Protein AF-A0A9D8RYG7-F1 (afdb_monomer_lite)

pLDDT: mean 78.73, std 21.0, range [31.66, 98.25]

Secondary structure (DSSP, 8-state):
---------------PPP-TT----S----SHHHH-EEEEEETTEEEEE-HHHHHHHHHHHHS-TT-PPP-TTT---STT--S-HHHHHHHHHHHHHHHHHHHHHHHTT--SEEEGGGG-PPP--HHHHHHHHHHTSS--HHHHHHHHHHHHTTTEEEEETTEE----EE---HHHHTTSS--S-SSEEHHHHHHHHHTT--HHHHHHHHHSS-EEEE--

Sequence (220 aa):
MMFILCLPLIGTMFIKPDRSGWRKEESDISVINQRFEICVKEDIGSFLYRPEKMTRLLMYRMIPEDIVFSVSEDYIADADAAQDPEQEYLKALAVVCRSNLVYIWESEQCPDILDYDKTQLKKGNFSGIYRLAVSSGEGSTKLKEIKRAVNATMGAVITKEEKVIAAPFFTTSSADMLVGEPGDGVGFSLNYAYELAAQGMDFYEILKYFFGDIRVNIYE

Foldseek 3Di:
DDDDDDDDPPDPPPDDDDPPPDDPDDDPPQVQQVQAWEWEQDPVGIDTDGLLLVLLLLCLVPQDPPDDDDLVVVPPPDPPLPADLLLQLLLLSSQQSSLLVVQQCVVVVRDNYHYVVSSVRDDDPSVVLVCQCVVPPDRDSSSVSNNVSSVVLRQKYKDDPNDRDRADEDEADPVCVVVVDSPPDQHHHSVVLSVVSVVPDGNVSSRCVRPPPIDIDRHD

Structure (mmCIF, N/CA/C/O backbone):
data_AF-A0A9D8RYG7-F1
#
_entry.id   AF-A0A9D8RYG7-F1
#
loop_
_atom_site.group_PDB
_atom_site.id
_atom_site.type_symbol
_atom_site.label_atom_id
_atom_site.label_alt_id
_atom_site.label_comp_id
_atom_site.label_asym_id
_atom_site.label_entity_id
_atom_site.label_seq_id
_atom_site.pdbx_PDB_ins_code
_atom_site.Cartn_x
_atom_site.Cartn_y
_atom_site.Cartn_z
_atom_site.occupancy
_atom_site.B_iso_or_equiv
_atom_site.auth_seq_id
_atom_site.auth_comp_id
_atom_site.auth_asym_id
_atom_site.auth_atom_id
_atom_site.pdbx_PDB_model_num
ATOM 1 N N . MET A 1 1 ? -2.283 34.350 57.086 1.00 40.38 1 MET A N 1
ATOM 2 C CA . MET A 1 1 ? -1.651 33.157 56.485 1.00 40.38 1 MET A CA 1
ATOM 3 C C . MET A 1 1 ? -2.615 32.633 55.431 1.00 40.38 1 MET A C 1
ATOM 5 O O . MET A 1 1 ? -3.653 32.105 55.797 1.00 40.38 1 MET A O 1
ATOM 9 N N . MET A 1 2 ? -2.358 32.916 54.153 1.00 33.47 2 MET A N 1
ATOM 10 C CA . MET A 1 2 ? -3.237 32.552 53.036 1.00 33.47 2 MET A CA 1
ATOM 11 C C . MET A 1 2 ? -2.436 31.636 52.114 1.00 33.47 2 MET A C 1
ATOM 13 O O . MET A 1 2 ? -1.458 32.075 51.516 1.00 33.47 2 MET A O 1
ATOM 17 N N . PHE A 1 3 ? -2.798 30.355 52.071 1.00 37.75 3 PHE A N 1
ATOM 18 C CA . PHE A 1 3 ? -2.232 29.404 51.120 1.00 37.75 3 PHE A CA 1
ATOM 19 C C . PHE A 1 3 ? -2.903 29.635 49.765 1.00 37.75 3 PHE A C 1
ATOM 21 O O . PHE A 1 3 ? -4.100 29.397 49.619 1.00 37.75 3 PHE A O 1
ATOM 28 N N . ILE A 1 4 ? -2.144 30.120 48.783 1.00 48.75 4 ILE A N 1
ATOM 29 C CA . ILE A 1 4 ? -2.575 30.133 47.384 1.00 48.75 4 ILE A CA 1
ATOM 30 C C . ILE A 1 4 ? -2.208 28.765 46.809 1.00 48.75 4 ILE A C 1
ATOM 32 O O . ILE A 1 4 ? -1.034 28.443 46.638 1.00 48.75 4 ILE A O 1
ATOM 36 N N . LEU A 1 5 ? -3.227 27.941 46.574 1.00 37.56 5 LEU A N 1
ATOM 37 C CA . LEU A 1 5 ? -3.101 26.646 45.917 1.00 37.56 5 LEU A CA 1
ATOM 38 C C . LEU A 1 5 ? -2.996 26.891 44.401 1.00 37.56 5 LEU A C 1
ATOM 40 O O . LEU A 1 5 ? -3.998 27.155 43.740 1.00 37.56 5 LEU A O 1
ATOM 44 N N . CYS A 1 6 ? -1.785 26.850 43.844 1.00 38.19 6 CYS A N 1
ATOM 45 C CA . CYS A 1 6 ? -1.586 26.865 42.394 1.00 38.19 6 CYS A CA 1
ATOM 46 C C . CYS A 1 6 ? -1.850 25.462 41.831 1.00 38.19 6 CYS A C 1
ATOM 48 O O . CYS A 1 6 ? -1.028 24.563 41.994 1.00 38.19 6 CYS A O 1
ATOM 50 N N . LEU A 1 7 ? -2.985 25.275 41.156 1.00 38.50 7 LEU A N 1
ATOM 51 C CA . LEU A 1 7 ? -3.214 24.121 40.285 1.00 38.50 7 LEU A CA 1
ATOM 52 C C . LEU A 1 7 ? -2.649 24.434 38.888 1.00 38.50 7 LEU A C 1
ATOM 54 O O . LEU A 1 7 ? -2.992 25.482 38.333 1.00 38.50 7 LEU A O 1
ATOM 58 N N . PRO A 1 8 ? -1.821 23.563 38.282 1.00 40.59 8 PRO A N 1
ATOM 59 C CA . PRO A 1 8 ? -1.440 23.721 36.888 1.00 40.59 8 PRO A CA 1
ATOM 60 C C . PRO A 1 8 ? -2.640 23.359 36.004 1.00 40.59 8 PRO A C 1
ATOM 62 O O . PRO A 1 8 ? -3.034 22.199 35.896 1.00 40.59 8 PRO A O 1
ATOM 65 N N . LEU A 1 9 ? -3.227 24.370 35.366 1.00 38.59 9 LEU A N 1
ATOM 66 C CA . LEU A 1 9 ? -4.121 24.198 34.224 1.00 38.59 9 LEU A CA 1
ATOM 67 C C . LEU A 1 9 ? -3.311 23.580 33.074 1.00 38.59 9 LEU A C 1
ATOM 69 O O . LEU A 1 9 ? -2.657 24.290 32.313 1.00 38.59 9 LEU A O 1
ATOM 73 N N . ILE A 1 10 ? -3.340 22.251 32.949 1.00 47.19 10 ILE A N 1
ATOM 74 C CA . ILE A 1 10 ? -2.920 21.551 31.730 1.00 47.19 10 ILE A CA 1
ATOM 75 C C . ILE A 1 10 ? -4.002 21.830 30.684 1.00 47.19 10 ILE A C 1
ATOM 77 O O . ILE A 1 10 ? -4.969 21.088 30.530 1.00 47.19 10 ILE A O 1
ATOM 81 N N . GLY A 1 11 ? -3.879 22.972 30.012 1.00 34.09 11 GLY A N 1
ATOM 82 C CA . GLY A 1 11 ? -4.674 23.287 28.837 1.00 34.09 11 GLY A CA 1
ATOM 83 C C . GLY A 1 11 ? -4.209 22.413 27.680 1.00 34.09 11 GLY A C 1
ATOM 84 O O . GLY A 1 11 ? -3.143 22.645 27.115 1.00 34.09 11 GLY A O 1
ATOM 85 N N . THR A 1 12 ? -5.001 21.414 27.303 1.00 41.47 12 THR A N 1
ATOM 86 C CA . THR A 1 12 ? -4.853 20.743 26.010 1.00 41.47 12 THR A CA 1
ATOM 87 C C . THR A 1 12 ? -5.190 21.753 24.913 1.00 41.47 12 THR A C 1
ATOM 89 O O . THR A 1 12 ? -6.361 22.020 24.637 1.00 41.47 12 THR A O 1
ATOM 92 N N . MET A 1 13 ? -4.170 22.360 24.308 1.00 31.66 13 MET A N 1
ATOM 93 C CA . MET A 1 13 ? -4.327 23.172 23.103 1.00 31.66 13 MET A CA 1
ATOM 94 C C . MET A 1 13 ? -4.689 22.257 21.926 1.00 31.66 13 MET A C 1
ATOM 96 O O . MET A 1 13 ? -3.822 21.672 21.285 1.00 31.66 13 MET A O 1
ATOM 100 N N . PHE A 1 14 ? -5.982 22.148 21.622 1.00 41.44 14 PHE A N 1
ATOM 101 C CA . PHE A 1 14 ? -6.445 21.674 20.320 1.00 41.44 14 PHE A CA 1
ATOM 102 C C . PHE A 1 14 ? -6.297 22.816 19.312 1.00 41.44 14 PHE A C 1
ATOM 104 O O . PHE A 1 14 ? -7.196 23.641 19.148 1.00 41.44 14 PHE A O 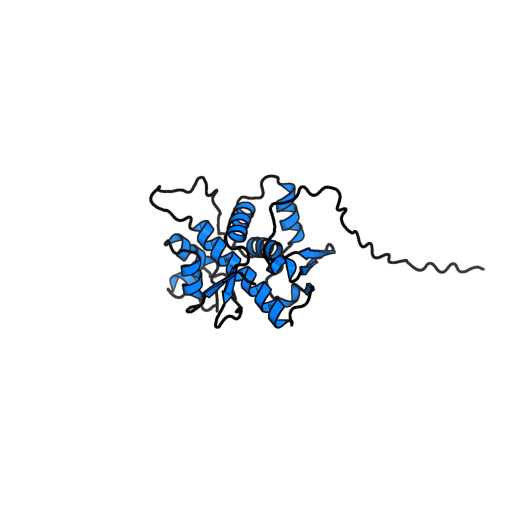1
ATOM 111 N N . ILE A 1 15 ? -5.148 22.888 18.640 1.00 40.31 15 ILE A N 1
ATOM 112 C CA . ILE A 1 15 ? -4.983 23.774 17.486 1.00 40.31 15 ILE A CA 1
ATOM 113 C C . ILE A 1 15 ? -5.740 23.133 16.318 1.00 40.31 15 ILE A C 1
ATOM 115 O O . ILE A 1 15 ? -5.249 22.209 15.674 1.00 40.31 15 ILE A O 1
ATOM 119 N N . LYS A 1 16 ? -6.959 23.611 16.046 1.00 35.56 16 LYS A N 1
ATOM 120 C CA . LYS A 1 16 ? -7.605 23.396 14.745 1.00 35.56 16 LYS A CA 1
ATOM 121 C C . LYS A 1 16 ? -6.867 24.262 13.717 1.00 35.56 16 LYS A C 1
ATOM 123 O O . LYS A 1 16 ? -6.822 25.475 13.919 1.00 35.56 16 LYS A O 1
ATOM 128 N N . PRO A 1 17 ? -6.297 23.696 12.640 1.00 39.25 17 PRO A N 1
ATOM 129 C CA . PRO A 1 17 ? -5.692 24.511 11.600 1.00 39.25 17 PRO A CA 1
ATOM 130 C C . PRO A 1 17 ? -6.768 25.338 10.889 1.00 39.25 17 PRO A C 1
ATOM 132 O O . PRO A 1 17 ? -7.853 24.844 10.564 1.00 39.25 17 PRO A O 1
ATOM 135 N N . ASP A 1 18 ? -6.442 26.611 10.691 1.00 36.53 18 ASP A N 1
ATOM 136 C CA . ASP A 1 18 ? -7.255 27.607 10.010 1.00 36.53 18 ASP A CA 1
ATOM 137 C C . ASP A 1 18 ? -7.578 27.161 8.570 1.00 36.53 18 ASP A C 1
ATOM 139 O O . ASP A 1 18 ? -6.722 26.661 7.835 1.00 36.53 18 ASP A O 1
ATOM 143 N N . ARG A 1 19 ? -8.852 27.286 8.183 1.00 49.03 19 ARG A N 1
ATOM 144 C CA . ARG A 1 19 ? -9.380 26.832 6.886 1.00 49.03 19 ARG A CA 1
ATOM 145 C C . ARG A 1 19 ? -9.454 27.953 5.846 1.00 49.03 19 ARG A C 1
ATOM 147 O O . ARG A 1 19 ? -9.818 27.672 4.703 1.00 49.03 19 ARG A O 1
ATOM 154 N N . SER A 1 20 ? -9.105 29.197 6.176 1.00 37.25 20 SER A N 1
ATOM 155 C CA . SER A 1 20 ? -9.120 30.290 5.199 1.00 37.25 20 SER A CA 1
ATOM 156 C C . SER A 1 20 ? -7.836 30.319 4.365 1.00 37.25 20 SER A C 1
ATOM 158 O O . SER A 1 20 ? -6.904 31.057 4.666 1.00 37.25 20 SER A O 1
ATOM 160 N N . GLY A 1 21 ? -7.769 29.511 3.303 1.00 36.06 21 GLY A N 1
ATOM 161 C CA . GLY A 1 21 ? -6.673 29.640 2.332 1.00 36.06 21 GLY A CA 1
ATOM 162 C C . GLY A 1 21 ? -6.414 28.459 1.404 1.00 36.06 21 GLY A C 1
ATOM 163 O O . GLY A 1 21 ? -5.579 28.571 0.509 1.00 36.06 21 GLY A O 1
ATOM 164 N N . TRP A 1 22 ? -7.115 27.337 1.566 1.00 36.81 22 TRP A N 1
ATOM 165 C CA . TRP A 1 22 ? -6.922 26.189 0.687 1.00 36.81 22 TRP A CA 1
ATOM 166 C C . TRP A 1 22 ? -7.470 26.515 -0.708 1.00 36.81 22 TRP A C 1
ATOM 168 O O . TRP A 1 22 ? -8.684 26.555 -0.924 1.00 36.81 22 TRP A O 1
ATOM 178 N N . ARG A 1 23 ? -6.561 26.751 -1.670 1.00 36.75 23 ARG A N 1
ATOM 179 C CA . ARG A 1 23 ? -6.850 26.518 -3.092 1.00 36.75 23 ARG A CA 1
ATOM 180 C C . ARG A 1 23 ? -7.540 25.158 -3.168 1.00 36.75 23 ARG A C 1
ATOM 182 O O . ARG A 1 23 ? -7.038 24.211 -2.571 1.00 36.75 23 ARG A O 1
ATOM 189 N N . LYS A 1 24 ? -8.690 25.077 -3.842 1.00 40.16 24 LYS A N 1
ATOM 190 C CA . LYS A 1 24 ? -9.361 23.802 -4.125 1.00 40.16 24 LYS A CA 1
ATOM 191 C C . LYS A 1 24 ? -8.344 22.876 -4.802 1.00 40.16 24 LYS A C 1
ATOM 193 O O . LYS A 1 24 ? -8.058 23.061 -5.981 1.00 40.16 24 LYS A O 1
ATOM 198 N N . GLU A 1 25 ? -7.755 21.962 -4.033 1.00 46.84 25 GLU A N 1
ATOM 199 C CA . GLU A 1 25 ? -6.978 20.847 -4.562 1.00 46.84 25 GLU A CA 1
ATOM 200 C C . GLU A 1 25 ? -7.907 20.010 -5.450 1.00 46.84 25 GLU A C 1
ATOM 202 O O . GLU A 1 25 ? -9.100 19.873 -5.159 1.00 46.84 25 GLU A O 1
ATOM 207 N N . GLU A 1 26 ? -7.361 19.534 -6.570 1.00 45.78 26 GLU A N 1
ATOM 208 C CA . GLU A 1 26 ? -8.014 18.644 -7.531 1.00 45.78 26 GLU A CA 1
ATOM 209 C C . GLU A 1 26 ? -8.812 17.554 -6.808 1.00 45.78 26 GLU A C 1
ATOM 211 O O . GLU A 1 26 ? -8.359 16.988 -5.815 1.00 45.78 26 GLU A O 1
ATOM 216 N N . SER A 1 27 ? -10.036 17.321 -7.277 1.00 43.31 27 SER A N 1
ATOM 217 C CA . SER A 1 27 ? -11.071 16.577 -6.566 1.00 43.31 27 SER A CA 1
ATOM 218 C C . SER A 1 27 ? -10.594 15.218 -6.037 1.00 43.31 27 SER A C 1
ATOM 220 O O . SER A 1 27 ? -10.380 14.272 -6.791 1.00 43.31 27 SER A O 1
ATOM 222 N N . ASP A 1 28 ? -10.493 15.140 -4.715 1.00 52.41 28 ASP A N 1
ATOM 223 C CA . ASP A 1 28 ? -10.193 13.964 -3.899 1.00 52.41 28 ASP A CA 1
ATOM 224 C C . ASP A 1 28 ? -11.448 13.061 -3.792 1.00 52.41 28 ASP A C 1
ATOM 226 O O . ASP A 1 28 ? -12.138 13.065 -2.772 1.00 52.41 28 ASP A O 1
ATOM 230 N N . ILE A 1 29 ? -11.828 12.371 -4.882 1.00 65.81 29 ILE A N 1
ATOM 231 C CA . ILE A 1 29 ? -13.080 11.573 -4.983 1.00 65.81 29 ILE A CA 1
ATOM 232 C C . ILE A 1 29 ? -12.859 10.073 -4.676 1.00 65.81 29 ILE A C 1
ATOM 234 O O . ILE A 1 29 ? -13.657 9.234 -5.081 1.00 65.81 29 ILE A O 1
ATOM 238 N N . SER A 1 30 ? -11.792 9.685 -3.967 1.00 78.94 30 SER A N 1
ATOM 239 C CA . SER A 1 30 ? -11.712 8.307 -3.449 1.00 78.94 30 SER A CA 1
ATOM 240 C C . SER A 1 30 ? -12.809 8.110 -2.401 1.00 78.94 30 SER A C 1
ATOM 242 O O . SER A 1 30 ? -12.850 8.848 -1.412 1.00 78.94 30 SER A O 1
ATOM 244 N N . VAL A 1 31 ? -13.696 7.126 -2.587 1.00 87.38 31 VAL A N 1
ATOM 245 C CA . VAL A 1 31 ? -14.768 6.846 -1.614 1.00 87.38 31 VAL A CA 1
ATOM 246 C C . VAL A 1 31 ? -14.175 6.475 -0.256 1.00 87.38 31 VAL A C 1
ATOM 248 O O . VAL A 1 31 ? -14.653 6.947 0.775 1.00 87.38 31 VAL A O 1
ATOM 251 N N . ILE A 1 32 ? -13.061 5.739 -0.249 1.00 92.00 32 ILE A N 1
ATOM 252 C CA . ILE A 1 32 ? -12.338 5.336 0.965 1.00 92.00 32 ILE A CA 1
ATOM 253 C C . ILE A 1 32 ? -11.940 6.558 1.808 1.00 92.00 32 ILE A C 1
ATOM 255 O O . ILE A 1 32 ? -12.073 6.529 3.029 1.00 92.00 32 ILE A O 1
ATOM 259 N N . ASN A 1 33 ? -11.534 7.670 1.179 1.00 93.69 33 ASN A N 1
ATOM 260 C CA . ASN A 1 33 ? -11.160 8.903 1.888 1.00 93.69 33 ASN A CA 1
ATOM 261 C C . ASN A 1 33 ? -12.307 9.553 2.671 1.00 93.69 33 ASN A C 1
ATOM 263 O O . ASN A 1 33 ? -12.057 10.427 3.503 1.00 93.69 33 ASN A O 1
ATOM 267 N N . GLN A 1 34 ? -13.546 9.150 2.396 1.00 92.50 34 GLN A N 1
ATOM 268 C CA . GLN A 1 34 ? -14.743 9.608 3.092 1.00 92.50 34 GLN A CA 1
ATOM 269 C C . GLN A 1 34 ? -15.214 8.610 4.159 1.00 92.50 34 GLN A C 1
ATOM 271 O O . GLN A 1 34 ? -16.095 8.954 4.941 1.00 92.50 34 GLN A O 1
ATOM 276 N N . ARG A 1 35 ? -14.655 7.389 4.197 1.00 94.62 35 ARG A N 1
ATOM 277 C CA . ARG A 1 35 ? -15.094 6.318 5.103 1.00 94.62 35 ARG A CA 1
ATOM 278 C C . ARG A 1 35 ? -14.438 6.378 6.481 1.00 94.62 35 ARG A C 1
ATOM 280 O O . ARG A 1 35 ? -15.110 6.072 7.456 1.00 94.62 35 ARG A O 1
ATOM 287 N N . PHE A 1 36 ? -13.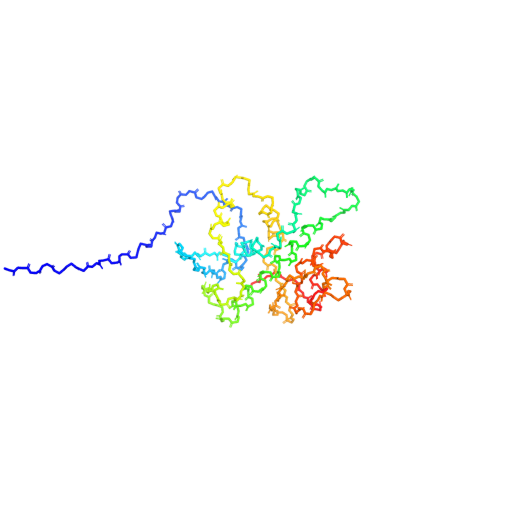159 6.742 6.565 1.00 97.06 36 PHE A N 1
ATOM 288 C CA . PHE A 1 36 ? -12.436 6.812 7.838 1.00 97.06 36 PHE A CA 1
ATOM 289 C C . PHE A 1 36 ? -11.191 7.699 7.763 1.00 97.06 36 PHE A C 1
ATOM 291 O O . PHE A 1 36 ? -10.692 8.025 6.684 1.00 97.06 36 PHE A O 1
ATOM 298 N N . GLU A 1 37 ? -10.662 8.059 8.929 1.00 98.06 37 GLU A N 1
ATOM 299 C CA . GLU A 1 37 ? -9.345 8.675 9.092 1.00 98.06 37 GLU A CA 1
ATOM 300 C C . GLU A 1 37 ? -8.400 7.730 9.847 1.00 98.06 37 GLU A C 1
ATOM 302 O O . GLU A 1 37 ? -8.822 6.875 10.622 1.00 98.06 37 GLU A O 1
ATOM 307 N N . ILE A 1 38 ? -7.095 7.886 9.639 1.00 98.00 38 ILE A N 1
ATOM 308 C CA . ILE A 1 38 ? -6.062 7.145 10.361 1.00 98.00 38 ILE A CA 1
ATOM 309 C C . ILE A 1 38 ? -5.366 8.095 11.329 1.00 98.00 38 ILE A C 1
ATOM 311 O O . ILE A 1 38 ? -4.777 9.093 10.909 1.00 98.00 38 ILE A O 1
ATOM 315 N N . CYS A 1 39 ? -5.404 7.764 12.618 1.00 97.50 39 CYS A N 1
ATOM 316 C CA . CYS A 1 39 ? -4.677 8.468 13.664 1.00 97.50 39 CYS A CA 1
ATOM 317 C C . CYS A 1 39 ? -3.293 7.849 13.856 1.00 97.50 39 CYS A C 1
ATOM 319 O O . CYS A 1 39 ? -3.164 6.683 14.225 1.00 97.50 39 CYS A O 1
ATOM 321 N N . VAL A 1 40 ? -2.252 8.650 13.641 1.00 96.12 40 VAL A N 1
ATOM 322 C CA . VAL A 1 40 ? -0.863 8.290 13.929 1.00 96.12 40 VAL A CA 1
ATOM 323 C C . VAL A 1 40 ? -0.381 9.109 15.116 1.00 96.12 40 VAL A C 1
ATOM 325 O O . VAL A 1 40 ? -0.366 10.339 15.064 1.00 96.12 40 VAL A O 1
ATOM 328 N N . LYS A 1 41 ? 0.067 8.431 16.173 1.00 94.12 41 LYS A N 1
ATOM 329 C CA . LYS A 1 41 ? 0.725 9.066 17.322 1.00 94.12 41 LYS A CA 1
ATOM 330 C C . LYS A 1 41 ? 2.230 9.126 17.079 1.00 94.12 41 LYS A C 1
ATOM 332 O O . LYS A 1 41 ? 2.866 8.081 16.993 1.00 94.12 41 LYS A O 1
ATOM 337 N N . GLU A 1 42 ? 2.803 10.313 16.980 1.00 91.88 42 GLU A N 1
ATOM 338 C CA . GLU A 1 42 ? 4.248 10.544 16.890 1.00 91.88 42 GLU A CA 1
ATOM 339 C C . GLU A 1 42 ? 4.729 11.341 18.113 1.00 91.88 42 GLU A C 1
ATOM 341 O O . GLU A 1 42 ? 3.922 11.922 18.839 1.00 91.88 42 GLU A O 1
ATOM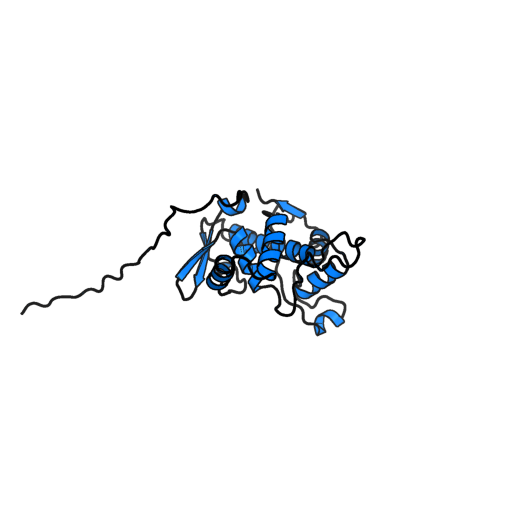 346 N N . ASP A 1 43 ? 6.045 11.419 18.326 1.00 90.62 43 ASP A N 1
ATOM 347 C CA . ASP A 1 43 ? 6.635 12.105 19.492 1.00 90.62 43 ASP A CA 1
ATOM 348 C C . ASP A 1 43 ? 6.210 13.578 19.607 1.00 90.62 43 ASP A C 1
ATOM 350 O O . ASP A 1 43 ? 6.140 14.137 20.699 1.00 90.62 43 ASP A O 1
ATOM 354 N N . ILE A 1 44 ? 5.912 14.212 18.469 1.00 89.69 44 ILE A N 1
ATOM 355 C CA . ILE A 1 44 ? 5.523 15.624 18.390 1.00 89.69 44 ILE A CA 1
ATOM 356 C C . ILE A 1 44 ? 4.003 15.851 18.428 1.00 89.69 44 ILE A C 1
ATOM 358 O O . ILE A 1 44 ? 3.564 16.999 18.381 1.00 89.69 44 ILE A O 1
ATOM 362 N N . GLY A 1 45 ? 3.192 14.790 18.474 1.00 92.81 45 GLY A N 1
ATOM 363 C CA . GLY A 1 45 ? 1.735 14.896 18.514 1.00 92.81 45 GLY A CA 1
ATOM 364 C C . GLY A 1 45 ? 1.000 13.789 17.761 1.00 92.81 45 GLY A C 1
ATOM 365 O O . GLY A 1 45 ? 1.590 12.864 17.211 1.00 92.81 45 GLY A O 1
ATOM 366 N N . SER A 1 46 ? -0.329 13.891 17.747 1.00 94.75 46 SER A N 1
ATOM 367 C CA . SER A 1 46 ? -1.201 12.991 16.984 1.00 94.75 46 SER A CA 1
ATOM 368 C C . SER A 1 46 ? -1.638 13.650 15.681 1.00 94.75 46 SER A C 1
ATOM 370 O O . SER A 1 46 ? -2.051 14.810 15.679 1.00 94.75 46 SER A O 1
ATOM 372 N N . PHE A 1 47 ? -1.572 12.902 14.585 1.00 95.25 47 PHE A N 1
ATOM 373 C CA . PHE A 1 47 ? -1.902 13.372 13.245 1.00 95.25 47 PHE A CA 1
ATOM 374 C C . PHE A 1 47 ? -2.996 12.504 12.636 1.00 95.25 47 PHE A C 1
ATOM 376 O O . PHE A 1 47 ? -2.944 11.279 12.733 1.00 95.25 47 PHE A O 1
ATOM 383 N N . LEU A 1 48 ? -3.967 13.151 11.994 1.00 95.81 48 LEU A N 1
ATOM 384 C CA . LEU A 1 48 ? -5.027 12.487 11.246 1.00 95.81 48 LEU A CA 1
ATOM 385 C C . LEU A 1 48 ? -4.713 12.551 9.757 1.00 95.81 48 LEU A C 1
ATOM 387 O O . LEU A 1 48 ? -4.395 13.615 9.218 1.00 95.81 48 LEU A O 1
ATOM 391 N N . TYR A 1 49 ? -4.814 11.405 9.098 1.00 95.62 49 TYR A N 1
ATOM 392 C CA . TYR A 1 49 ? -4.594 11.281 7.668 1.00 95.62 49 TYR A CA 1
ATOM 393 C C . TYR A 1 49 ? -5.749 10.546 7.013 1.00 95.62 49 TYR A C 1
ATOM 395 O O . TYR A 1 49 ? -6.223 9.531 7.517 1.00 95.62 49 TYR A O 1
ATOM 403 N N . ARG A 1 50 ? -6.133 11.015 5.828 1.00 96.25 50 ARG A N 1
ATOM 404 C CA . ARG A 1 50 ? -7.012 10.251 4.945 1.00 96.25 50 ARG A CA 1
ATOM 405 C C . ARG A 1 50 ? -6.286 9.012 4.387 1.00 96.25 50 ARG A C 1
ATOM 407 O O . ARG A 1 50 ? -5.076 9.100 4.148 1.00 96.25 50 ARG A O 1
ATOM 414 N N . PRO A 1 51 ? -6.992 7.903 4.121 1.00 96.44 51 PRO A N 1
ATOM 415 C CA . PRO A 1 51 ? -6.456 6.656 3.570 1.00 96.44 51 PRO A CA 1
ATOM 416 C C . PRO A 1 51 ? -5.503 6.802 2.375 1.00 96.44 51 PRO A C 1
ATOM 418 O O . PRO A 1 51 ? -4.391 6.272 2.417 1.00 96.44 51 PRO A O 1
ATOM 421 N N . GLU A 1 52 ? -5.848 7.575 1.342 1.00 95.69 52 GLU A N 1
ATOM 422 C CA . GLU A 1 52 ? -4.961 7.770 0.179 1.00 95.69 52 GLU A CA 1
ATOM 423 C C . GLU A 1 52 ? -3.686 8.529 0.556 1.00 95.69 52 GLU A C 1
ATOM 425 O O . GLU A 1 52 ? -2.585 8.244 0.074 1.00 95.69 52 GLU A O 1
ATOM 430 N N . LYS A 1 53 ? -3.803 9.492 1.476 1.00 94.81 53 LYS A N 1
ATOM 431 C CA . LYS A 1 53 ? -2.641 10.221 1.974 1.00 94.81 53 LYS A CA 1
ATOM 432 C C . LYS A 1 53 ? -1.742 9.311 2.805 1.00 94.81 53 LYS A C 1
ATOM 434 O O . LYS A 1 53 ? -0.527 9.355 2.624 1.00 94.81 53 LYS A O 1
ATOM 439 N N . MET A 1 54 ? -2.325 8.488 3.674 1.00 95.69 54 MET A N 1
ATOM 440 C CA . MET A 1 54 ? -1.594 7.509 4.474 1.00 95.69 54 MET A CA 1
ATOM 441 C C . MET A 1 54 ? -0.891 6.481 3.587 1.00 95.69 54 MET A C 1
ATOM 443 O O . MET A 1 54 ? 0.287 6.218 3.797 1.00 95.69 54 MET A O 1
ATOM 447 N N . THR A 1 55 ? -1.555 5.999 2.533 1.00 96.44 55 THR A N 1
ATOM 448 C CA . THR A 1 55 ? -0.974 5.088 1.533 1.00 96.44 55 THR A CA 1
ATOM 449 C C . THR A 1 55 ? 0.325 5.658 0.958 1.00 96.44 55 THR A C 1
ATOM 451 O O . THR A 1 55 ? 1.358 4.997 0.998 1.00 96.44 55 THR A O 1
ATOM 454 N N . ARG A 1 56 ? 0.335 6.931 0.536 1.00 94.75 56 ARG A N 1
ATOM 455 C CA . ARG A 1 56 ? 1.553 7.599 0.026 1.00 94.75 56 ARG A CA 1
ATOM 456 C C . ARG A 1 56 ? 2.683 7.654 1.055 1.00 94.75 56 ARG A C 1
ATOM 458 O O . ARG A 1 56 ? 3.844 7.427 0.716 1.00 94.75 56 ARG A O 1
ATOM 465 N N . LEU A 1 57 ? 2.357 8.013 2.296 1.00 93.94 57 LEU A N 1
ATOM 466 C CA . LEU A 1 57 ? 3.338 8.161 3.376 1.00 93.94 57 LEU A CA 1
ATOM 467 C C . LEU A 1 57 ? 3.923 6.802 3.782 1.00 93.94 57 LEU A C 1
ATOM 469 O O . LEU A 1 57 ? 5.134 6.686 3.980 1.00 93.94 57 LEU A O 1
ATOM 473 N N . LEU A 1 58 ? 3.073 5.777 3.831 1.00 94.00 58 LEU A N 1
ATOM 474 C CA . LEU A 1 58 ? 3.452 4.394 4.071 1.00 94.00 58 LEU A CA 1
ATOM 475 C C . LEU A 1 58 ? 4.385 3.886 2.968 1.00 94.00 58 LEU A C 1
ATOM 477 O O . LEU A 1 58 ? 5.482 3.430 3.280 1.00 94.00 58 LEU A O 1
ATOM 481 N N . MET A 1 59 ? 4.017 4.049 1.693 1.00 93.69 59 MET A N 1
ATOM 482 C CA . MET A 1 59 ? 4.864 3.666 0.555 1.00 93.69 59 MET A CA 1
ATOM 483 C C . MET A 1 59 ? 6.247 4.309 0.637 1.00 93.69 59 MET A C 1
ATOM 485 O O . MET A 1 59 ? 7.255 3.611 0.550 1.00 93.69 59 MET A O 1
ATOM 489 N N . TYR A 1 60 ? 6.315 5.624 0.874 1.00 91.38 60 TYR A N 1
ATOM 490 C CA . TYR A 1 60 ? 7.592 6.332 0.984 1.00 91.38 60 TYR A CA 1
ATOM 491 C C . TYR A 1 60 ? 8.509 5.701 2.038 1.00 91.38 60 TYR A C 1
ATOM 493 O O . TYR A 1 60 ? 9.719 5.603 1.825 1.00 91.38 60 TYR A O 1
ATOM 501 N N . ARG A 1 61 ? 7.925 5.257 3.159 1.00 88.50 61 ARG A N 1
ATOM 502 C CA . ARG A 1 61 ? 8.640 4.601 4.253 1.00 88.50 61 ARG A CA 1
ATOM 503 C C . ARG A 1 61 ? 9.015 3.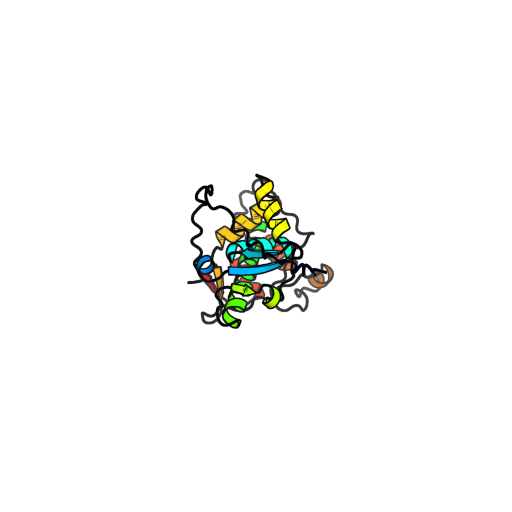147 3.950 1.00 88.50 61 ARG A C 1
ATOM 505 O O . ARG A 1 61 ? 10.044 2.709 4.470 1.00 88.50 61 ARG A O 1
ATOM 512 N N . MET A 1 62 ? 8.186 2.409 3.212 1.00 86.56 62 MET A N 1
ATOM 513 C CA . MET A 1 62 ? 8.369 0.972 2.966 1.00 86.56 62 MET A CA 1
ATOM 514 C C . MET A 1 62 ? 9.318 0.671 1.818 1.00 86.56 62 MET A C 1
ATOM 516 O O . MET A 1 62 ? 10.038 -0.317 1.891 1.00 86.56 62 MET A O 1
ATOM 520 N N . ILE A 1 63 ? 9.328 1.513 0.786 1.00 87.00 63 ILE A N 1
ATOM 521 C CA . ILE A 1 63 ? 10.204 1.327 -0.366 1.00 87.00 63 ILE A CA 1
ATOM 522 C C . ILE A 1 63 ? 11.669 1.252 0.105 1.00 87.00 63 ILE A C 1
ATOM 524 O O . ILE A 1 63 ? 12.123 2.222 0.734 1.00 87.00 63 ILE A O 1
ATOM 528 N N . PRO A 1 64 ? 12.389 0.162 -0.229 1.00 79.69 64 PRO A N 1
ATOM 529 C CA . PRO A 1 64 ? 13.806 -0.008 0.078 1.00 79.69 64 PRO A CA 1
ATOM 530 C C . PRO A 1 64 ? 14.672 1.175 -0.384 1.00 79.69 64 PRO A C 1
ATOM 532 O O . PRO A 1 64 ? 14.358 1.849 -1.365 1.00 79.69 64 PRO A O 1
ATOM 535 N N . GLU A 1 65 ? 15.738 1.479 0.359 1.00 76.62 65 GLU A N 1
ATOM 536 C CA . GLU A 1 65 ? 16.604 2.642 0.088 1.00 76.62 65 GLU A CA 1
ATOM 537 C C . GLU A 1 65 ? 17.506 2.452 -1.140 1.00 76.62 65 GLU A C 1
ATOM 539 O O . GLU A 1 65 ? 17.943 3.434 -1.733 1.00 76.62 65 GLU A O 1
ATOM 544 N N . ASP A 1 66 ? 17.760 1.202 -1.520 1.00 73.00 66 ASP A N 1
ATOM 545 C CA . ASP A 1 66 ? 18.529 0.781 -2.690 1.00 73.00 66 ASP A CA 1
ATOM 546 C C . ASP A 1 66 ? 17.732 0.847 -4.003 1.00 73.00 66 ASP A C 1
ATOM 548 O O . ASP A 1 66 ? 18.336 0.839 -5.075 1.00 73.00 66 ASP A O 1
ATOM 552 N N . ILE A 1 67 ? 16.401 0.990 -3.943 1.00 74.12 67 ILE A N 1
ATOM 553 C CA . ILE A 1 67 ? 15.590 1.310 -5.124 1.00 74.12 67 ILE A CA 1
ATOM 554 C C . ILE A 1 67 ? 15.767 2.796 -5.454 1.00 74.12 67 ILE A C 1
ATOM 556 O O . ILE A 1 67 ? 15.274 3.683 -4.746 1.00 74.12 67 ILE A O 1
ATOM 560 N N . VAL A 1 68 ? 16.469 3.060 -6.556 1.00 69.19 68 VAL A N 1
ATOM 561 C CA . VAL A 1 68 ? 16.703 4.406 -7.085 1.00 69.19 68 VAL A CA 1
ATOM 562 C C . VAL A 1 68 ? 15.656 4.723 -8.146 1.00 69.19 68 VAL A C 1
ATOM 564 O O . VAL A 1 68 ? 15.588 4.060 -9.173 1.00 69.19 68 VAL A O 1
ATOM 567 N N . PHE A 1 69 ? 14.868 5.766 -7.895 1.00 69.56 69 PHE A N 1
ATOM 568 C CA . PHE A 1 69 ? 13.855 6.264 -8.824 1.00 69.56 69 PHE A CA 1
ATOM 569 C C . PHE A 1 69 ? 14.472 7.241 -9.816 1.00 69.56 69 PHE A C 1
ATOM 571 O O . PHE A 1 69 ? 15.137 8.205 -9.413 1.00 69.56 69 PHE A O 1
ATOM 578 N N . SER A 1 70 ? 14.241 6.997 -11.100 1.00 65.88 70 SER A N 1
ATOM 579 C CA . SER A 1 70 ? 14.651 7.905 -12.167 1.00 65.88 70 SER A CA 1
ATOM 580 C C . SER A 1 70 ? 13.548 8.936 -12.414 1.00 65.88 70 SER A C 1
ATOM 582 O O . SER A 1 70 ? 12.392 8.734 -12.050 1.00 65.88 70 SER A O 1
ATOM 584 N N . VAL A 1 71 ? 13.880 10.096 -12.987 1.00 58.16 71 VAL A N 1
ATOM 585 C CA . VAL A 1 71 ? 12.817 10.968 -13.500 1.00 58.16 71 VAL A CA 1
ATOM 586 C C . VAL A 1 71 ? 12.267 10.253 -14.727 1.00 58.16 71 VAL A C 1
ATOM 588 O O . VAL A 1 71 ? 12.973 10.112 -15.718 1.00 58.16 71 VAL A O 1
ATOM 591 N N . SER A 1 72 ? 11.031 9.771 -14.649 1.00 53.28 72 SER A N 1
ATOM 592 C CA . SER A 1 72 ? 10.393 8.995 -15.724 1.00 53.28 72 SER A CA 1
ATOM 593 C C . SER A 1 72 ? 10.325 9.708 -17.087 1.00 53.28 72 SER A C 1
ATOM 595 O O . SER A 1 72 ? 10.109 9.051 -18.099 1.00 53.28 72 SER A O 1
ATOM 597 N N . GLU A 1 73 ? 10.562 11.026 -17.152 1.00 49.34 73 GLU A N 1
ATOM 598 C CA . GLU A 1 73 ? 10.718 11.754 -18.424 1.00 49.34 73 GLU A CA 1
ATOM 599 C C . GLU A 1 73 ? 12.065 11.485 -19.131 1.00 49.34 73 GLU A C 1
ATOM 601 O O . GLU A 1 73 ? 12.138 11.632 -20.348 1.00 49.34 73 GLU A O 1
ATOM 606 N N . ASP A 1 74 ? 13.101 11.035 -18.410 1.00 44.50 74 ASP A N 1
ATOM 607 C CA . ASP A 1 74 ? 14.431 10.721 -18.964 1.00 44.50 74 ASP A CA 1
ATOM 608 C C . ASP A 1 74 ? 14.647 9.213 -19.210 1.00 44.50 74 ASP A C 1
ATOM 610 O O . ASP A 1 74 ? 15.571 8.831 -19.928 1.00 44.50 74 ASP A O 1
ATOM 614 N N . TYR A 1 75 ? 13.801 8.343 -18.641 1.00 45.19 75 TYR A N 1
ATOM 615 C CA . TYR A 1 75 ? 13.891 6.880 -18.768 1.00 45.19 75 TYR A CA 1
ATOM 616 C C . TYR A 1 75 ? 12.793 6.311 -19.679 1.00 45.19 75 TYR A C 1
ATOM 618 O O . TYR A 1 75 ? 12.133 5.330 -19.356 1.00 45.19 75 TYR A O 1
ATOM 626 N N . ILE A 1 76 ? 12.607 6.912 -20.855 1.00 49.09 76 ILE A N 1
ATOM 627 C CA . ILE A 1 76 ? 12.046 6.189 -22.005 1.00 49.09 76 ILE A CA 1
ATOM 628 C C . ILE A 1 76 ? 13.251 5.701 -22.811 1.00 49.09 76 ILE A C 1
ATOM 630 O O . ILE A 1 76 ? 13.615 6.262 -23.846 1.00 49.09 76 ILE A O 1
ATOM 634 N N . ALA A 1 77 ? 13.950 4.706 -22.262 1.00 45.16 77 ALA A N 1
ATOM 635 C CA . ALA A 1 77 ? 14.918 3.942 -23.029 1.00 45.16 77 ALA A CA 1
ATOM 636 C C . ALA A 1 77 ? 14.114 3.079 -24.008 1.00 45.16 77 ALA A C 1
ATOM 638 O O . ALA A 1 77 ? 13.454 2.128 -23.608 1.00 45.16 77 ALA A O 1
ATOM 639 N N . ASP A 1 78 ? 14.157 3.489 -25.272 1.00 44.19 78 ASP A N 1
ATOM 640 C CA . ASP A 1 78 ? 13.467 2.917 -26.425 1.00 44.19 78 ASP A CA 1
ATOM 641 C C . ASP A 1 78 ? 11.954 3.180 -26.476 1.00 44.19 78 ASP A C 1
ATOM 643 O O . ASP A 1 78 ? 11.158 2.716 -25.667 1.00 44.19 78 ASP A O 1
ATOM 647 N N . ALA A 1 79 ? 11.539 3.897 -27.522 1.00 44.72 79 ALA A N 1
ATOM 648 C CA . ALA A 1 79 ? 10.144 4.203 -27.849 1.00 44.72 79 ALA A CA 1
ATOM 649 C C . ALA A 1 79 ? 9.251 2.958 -28.083 1.00 44.72 79 ALA A C 1
ATOM 651 O O . ALA A 1 79 ? 8.048 3.109 -28.295 1.00 44.72 79 ALA A O 1
ATOM 652 N N . ASP A 1 80 ? 9.829 1.754 -28.023 1.00 46.28 80 ASP A N 1
ATOM 653 C CA . ASP A 1 80 ? 9.145 0.462 -28.116 1.00 46.28 80 ASP A CA 1
ATOM 654 C C . ASP A 1 80 ? 8.791 -0.145 -26.738 1.00 46.28 80 ASP A C 1
ATOM 656 O O . ASP A 1 80 ? 7.973 -1.065 -26.671 1.00 46.28 80 ASP A O 1
ATOM 660 N N . ALA A 1 81 ? 9.326 0.377 -25.624 1.00 50.16 81 ALA A N 1
ATOM 661 C CA . ALA A 1 81 ? 8.903 0.005 -24.273 1.00 50.16 81 ALA A CA 1
ATOM 662 C C . ALA A 1 81 ? 7.707 0.877 -23.845 1.00 50.16 81 ALA A C 1
ATOM 664 O O . ALA A 1 81 ? 7.851 1.918 -23.211 1.00 50.16 81 ALA A O 1
ATOM 665 N N . ALA A 1 82 ? 6.491 0.460 -24.203 1.00 57.81 82 ALA A N 1
ATOM 666 C CA . ALA A 1 82 ? 5.244 1.177 -23.900 1.00 57.81 82 ALA A CA 1
ATOM 667 C C . ALA A 1 82 ? 4.874 1.247 -22.394 1.00 57.81 82 ALA A C 1
ATOM 669 O O . ALA A 1 82 ? 3.778 1.696 -22.051 1.00 57.81 82 ALA A O 1
ATOM 670 N N . GLN A 1 83 ? 5.749 0.790 -21.497 1.00 68.94 83 GLN A N 1
ATOM 671 C CA . GLN A 1 83 ? 5.455 0.538 -20.092 1.00 68.94 83 GLN A CA 1
ATOM 672 C C . GLN A 1 83 ? 6.619 1.000 -19.218 1.00 68.94 83 GLN A C 1
ATOM 674 O O . GLN A 1 83 ? 7.758 0.624 -19.461 1.00 68.94 83 GLN A O 1
ATOM 679 N N . ASP A 1 84 ? 6.309 1.817 -18.213 1.00 85.69 84 ASP A N 1
ATOM 680 C CA . ASP A 1 84 ? 7.250 2.362 -17.232 1.00 85.69 84 ASP A CA 1
ATOM 681 C C . ASP A 1 84 ? 7.345 1.395 -16.032 1.00 85.69 84 ASP A C 1
ATOM 683 O O . ASP A 1 84 ? 6.421 1.368 -15.207 1.00 85.69 84 ASP A O 1
ATOM 687 N N . PRO A 1 85 ? 8.421 0.588 -15.914 1.00 88.06 85 PRO A N 1
ATOM 688 C CA . PRO A 1 85 ? 8.544 -0.436 -14.873 1.00 88.06 85 PRO A CA 1
ATOM 689 C C . PRO A 1 85 ? 8.461 0.133 -13.458 1.00 88.06 85 PRO A C 1
ATOM 691 O O . PRO A 1 85 ? 7.875 -0.471 -12.557 1.00 88.06 85 PRO A O 1
ATOM 694 N N . GLU A 1 86 ? 9.023 1.325 -13.263 1.00 88.56 86 GLU A N 1
ATOM 695 C CA . GLU A 1 86 ? 9.007 2.015 -11.983 1.00 88.56 86 GLU A CA 1
ATOM 696 C C . GLU A 1 86 ? 7.563 2.299 -11.560 1.00 88.56 86 GLU A C 1
ATOM 698 O O . GLU A 1 86 ? 7.169 2.031 -10.419 1.00 88.56 86 GLU A O 1
ATOM 703 N N . GLN A 1 87 ? 6.740 2.782 -12.490 1.00 91.94 87 GLN A N 1
ATOM 704 C CA . GLN A 1 87 ? 5.331 3.016 -12.209 1.00 91.94 87 GLN A CA 1
ATOM 705 C C . GLN A 1 87 ? 4.536 1.740 -11.995 1.00 91.94 87 GLN A C 1
ATOM 707 O O . GLN A 1 87 ? 3.679 1.737 -11.115 1.00 91.94 87 GLN A O 1
ATOM 712 N N . GLU A 1 88 ? 4.782 0.670 -12.743 1.00 94.00 88 GLU A N 1
ATOM 713 C CA . GLU A 1 88 ? 4.043 -0.582 -12.547 1.00 94.00 88 GLU A CA 1
ATOM 714 C C . GLU A 1 88 ? 4.324 -1.197 -11.170 1.00 94.00 88 GLU A C 1
ATOM 716 O O . GLU A 1 88 ? 3.390 -1.564 -10.448 1.00 94.00 88 GLU A O 1
ATOM 721 N N . TYR A 1 89 ? 5.581 -1.165 -10.719 1.00 93.75 89 TYR A N 1
ATOM 722 C CA . TYR A 1 89 ? 5.937 -1.517 -9.344 1.00 93.75 89 TYR A CA 1
ATOM 723 C C . TYR A 1 89 ? 5.227 -0.624 -8.312 1.00 93.75 89 TYR A C 1
ATOM 725 O O . TYR A 1 89 ? 4.608 -1.121 -7.363 1.00 93.75 89 TYR A O 1
ATOM 733 N N . LEU A 1 90 ? 5.279 0.702 -8.484 1.00 95.06 90 LEU A N 1
ATOM 734 C CA . LEU A 1 90 ? 4.678 1.641 -7.534 1.00 95.06 90 LEU A CA 1
ATOM 735 C C . LEU A 1 90 ? 3.148 1.523 -7.483 1.00 95.06 90 LEU A C 1
ATOM 737 O O . LEU A 1 90 ? 2.567 1.666 -6.405 1.00 95.06 90 LEU A O 1
ATOM 741 N N . LYS A 1 91 ? 2.487 1.249 -8.613 1.00 97.06 91 LYS A N 1
ATOM 742 C CA . LYS A 1 91 ? 1.041 0.986 -8.685 1.00 97.06 91 LYS A CA 1
ATOM 743 C C . LYS A 1 91 ? 0.685 -0.286 -7.919 1.00 97.06 91 LYS A C 1
ATOM 745 O O . LYS A 1 91 ? -0.237 -0.252 -7.103 1.00 97.06 91 LYS A O 1
ATOM 750 N N . ALA A 1 92 ? 1.439 -1.371 -8.108 1.00 97.31 92 ALA A N 1
ATOM 751 C CA . ALA A 1 92 ? 1.230 -2.617 -7.372 1.00 97.31 92 ALA A CA 1
ATOM 752 C C . ALA A 1 92 ? 1.391 -2.392 -5.859 1.00 97.31 92 ALA A C 1
ATOM 754 O O . ALA A 1 92 ? 0.515 -2.757 -5.070 1.00 97.31 92 ALA A O 1
ATOM 755 N N . LEU A 1 93 ? 2.453 -1.691 -5.449 1.00 96.69 93 LEU A N 1
ATOM 756 C CA . LEU A 1 93 ? 2.694 -1.365 -4.045 1.00 96.69 93 LEU A CA 1
ATOM 757 C C . LEU A 1 93 ? 1.605 -0.454 -3.451 1.00 96.69 93 LEU A C 1
ATOM 759 O O . LEU A 1 93 ? 1.202 -0.655 -2.304 1.00 96.69 93 LEU A O 1
ATOM 763 N N . ALA A 1 94 ? 1.094 0.521 -4.209 1.00 97.75 94 ALA A N 1
ATOM 764 C CA . ALA A 1 94 ? -0.005 1.378 -3.764 1.00 97.75 94 ALA A CA 1
ATOM 765 C C . ALA A 1 94 ? -1.258 0.557 -3.433 1.00 97.75 94 ALA A C 1
ATOM 767 O O . ALA A 1 94 ? -1.854 0.737 -2.368 1.00 97.75 94 ALA A O 1
ATOM 768 N N . VAL A 1 95 ? -1.614 -0.384 -4.310 1.00 98.25 95 VAL A N 1
ATOM 769 C CA . VAL A 1 95 ? -2.745 -1.298 -4.119 1.00 98.25 95 VAL A CA 1
ATOM 770 C C . VAL A 1 95 ? -2.526 -2.203 -2.900 1.00 98.25 95 VAL A C 1
ATOM 772 O O . VAL A 1 95 ? -3.435 -2.340 -2.080 1.00 98.25 95 VAL A O 1
ATOM 775 N N . VAL A 1 96 ? -1.322 -2.751 -2.703 1.00 97.31 96 VAL A N 1
ATOM 776 C CA . VAL A 1 96 ? -0.964 -3.557 -1.515 1.00 97.31 96 VAL A CA 1
ATOM 777 C C . VAL A 1 96 ? -1.102 -2.753 -0.219 1.00 97.31 96 VAL A C 1
ATOM 779 O O . VAL A 1 96 ? -1.784 -3.180 0.716 1.00 97.31 96 VAL A O 1
ATOM 782 N N . CYS A 1 97 ? -0.494 -1.565 -0.154 1.00 96.75 97 CYS A N 1
ATOM 783 C CA . CYS A 1 97 ? -0.567 -0.689 1.015 1.00 96.75 97 CYS A CA 1
ATOM 784 C C . CYS A 1 97 ? -2.015 -0.313 1.354 1.00 96.75 97 CYS A C 1
ATOM 786 O O . CYS A 1 97 ? -2.417 -0.411 2.515 1.00 96.75 97 CYS A O 1
ATOM 788 N N . ARG A 1 98 ? -2.808 0.071 0.348 1.00 97.62 98 ARG A N 1
ATOM 789 C CA . ARG A 1 98 ? -4.214 0.443 0.531 1.00 97.62 98 ARG A CA 1
ATOM 790 C C . ARG A 1 98 ? -5.060 -0.735 1.004 1.00 97.62 98 ARG A C 1
ATOM 792 O O . ARG A 1 98 ? -5.845 -0.573 1.933 1.00 97.62 98 ARG A O 1
ATOM 799 N N . SER A 1 99 ? -4.852 -1.918 0.427 1.00 97.56 99 SER A N 1
ATOM 800 C CA . SER A 1 99 ? -5.579 -3.138 0.805 1.00 97.56 99 SER A CA 1
ATOM 801 C C . SER A 1 99 ? -5.350 -3.507 2.264 1.00 97.56 99 SER A C 1
ATOM 803 O O . SER A 1 99 ? -6.310 -3.801 2.962 1.00 97.56 99 SER A O 1
ATOM 805 N N . ASN A 1 100 ? -4.115 -3.402 2.766 1.00 96.69 100 ASN A N 1
ATOM 806 C CA . ASN A 1 100 ? -3.844 -3.651 4.184 1.00 96.69 100 ASN A CA 1
ATOM 807 C C . ASN A 1 100 ? -4.539 -2.638 5.100 1.00 96.69 100 ASN A C 1
ATOM 809 O O . ASN A 1 100 ? -5.117 -3.033 6.109 1.00 96.69 100 ASN A O 1
ATOM 813 N N . LEU A 1 101 ? -4.513 -1.345 4.754 1.00 96.88 101 LEU A N 1
ATOM 814 C CA . LEU A 1 101 ? -5.200 -0.317 5.544 1.00 96.88 101 LEU A CA 1
ATOM 815 C C . LEU A 1 101 ? -6.710 -0.579 5.614 1.00 96.88 101 LEU A C 1
ATOM 817 O O . LEU A 1 101 ? -7.285 -0.513 6.699 1.00 96.88 101 LEU A O 1
ATOM 821 N N . VAL A 1 102 ? -7.333 -0.903 4.478 1.00 97.62 102 VAL A N 1
ATOM 822 C CA . VAL A 1 102 ? -8.770 -1.202 4.400 1.00 97.62 102 VAL A CA 1
ATOM 823 C C . VAL A 1 102 ? -9.101 -2.511 5.114 1.00 97.62 102 VAL A C 1
ATOM 825 O O . VAL A 1 102 ? -10.016 -2.526 5.926 1.00 97.62 102 VAL A O 1
ATOM 828 N N . TYR A 1 103 ? -8.328 -3.578 4.899 1.00 96.88 103 TYR A N 1
ATOM 829 C CA . TYR A 1 103 ? -8.520 -4.863 5.574 1.00 96.88 103 TYR A CA 1
ATOM 830 C C . TYR A 1 103 ? -8.484 -4.718 7.100 1.00 96.88 103 TYR A C 1
ATOM 832 O O . TYR A 1 103 ? -9.349 -5.241 7.799 1.00 96.88 103 TYR A O 1
ATOM 840 N N . ILE A 1 104 ? -7.503 -3.979 7.629 1.00 96.75 104 ILE A N 1
ATOM 841 C CA . ILE A 1 104 ? -7.384 -3.755 9.074 1.00 96.75 104 ILE A CA 1
ATOM 842 C C . ILE A 1 104 ? -8.566 -2.930 9.582 1.00 96.75 104 ILE A C 1
ATOM 844 O O . ILE A 1 104 ? -9.166 -3.290 10.590 1.00 96.75 104 ILE A O 1
ATOM 848 N N . TRP A 1 105 ? -8.938 -1.863 8.875 1.00 97.81 105 TRP A N 1
ATOM 849 C CA . TRP A 1 105 ? -10.115 -1.064 9.209 1.00 97.81 105 TRP A CA 1
ATOM 850 C C . TRP A 1 105 ? -11.401 -1.907 9.255 1.00 97.81 105 TRP A C 1
ATOM 852 O O . TRP A 1 105 ? -12.130 -1.837 10.245 1.00 97.81 105 TRP A O 1
ATOM 862 N N . GLU A 1 106 ? -11.640 -2.763 8.257 1.00 96.94 106 GLU A N 1
ATOM 863 C CA . GLU A 1 106 ? -12.777 -3.692 8.235 1.00 96.94 106 GLU A CA 1
ATOM 864 C C . GLU A 1 106 ? -12.713 -4.703 9.390 1.00 96.94 106 GLU A C 1
ATOM 866 O O . GLU A 1 106 ? -13.715 -4.946 10.065 1.00 96.94 106 GLU A O 1
ATOM 871 N N . SER A 1 107 ? -11.526 -5.248 9.679 1.00 95.94 107 SER A N 1
ATOM 872 C CA . SER A 1 107 ? -11.316 -6.199 10.780 1.00 95.94 107 SER A CA 1
ATOM 873 C C . SER A 1 107 ? -11.545 -5.584 12.167 1.00 95.94 107 SER A C 1
ATOM 875 O O . SER A 1 107 ? -11.985 -6.270 13.089 1.00 95.94 107 SER A O 1
ATOM 877 N N . GLU A 1 108 ? -11.323 -4.275 12.295 1.00 96.75 108 GLU A N 1
ATOM 878 C CA . GLU A 1 108 ? -11.571 -3.477 13.498 1.00 96.75 108 GLU A CA 1
ATOM 879 C C . GLU A 1 108 ? -13.019 -2.968 13.585 1.00 96.75 108 GLU A C 1
ATOM 881 O O . GLU A 1 108 ? -13.315 -2.099 14.403 1.00 96.75 108 GLU A O 1
ATOM 886 N N . GLN A 1 109 ? -13.931 -3.530 12.779 1.00 97.19 109 GLN A N 1
ATOM 887 C CA . GLN A 1 109 ? -15.356 -3.182 12.725 1.00 97.19 109 GLN A CA 1
ATOM 888 C C . GLN A 1 109 ? -15.627 -1.772 12.179 1.00 97.19 109 GLN A C 1
ATOM 890 O O . GLN A 1 109 ? -16.565 -1.101 12.608 1.00 97.19 109 GLN A O 1
ATOM 895 N N . CYS A 1 110 ? -14.821 -1.340 11.209 1.00 97.06 110 CYS A N 1
ATOM 896 C CA . CYS A 1 110 ? -14.994 -0.096 10.463 1.00 97.06 110 CYS A CA 1
ATOM 897 C C . CYS A 1 110 ? -15.100 1.168 11.346 1.00 97.06 110 CYS A C 1
ATOM 899 O O . CYS A 1 110 ? -16.069 1.920 11.211 1.00 97.06 110 CYS A O 1
ATOM 901 N N . PRO A 1 111 ? -14.142 1.443 12.254 1.00 98.06 111 PRO A N 1
ATOM 902 C CA . PRO A 1 111 ? -14.197 2.639 13.090 1.00 98.06 111 PRO A CA 1
ATOM 903 C C . PRO A 1 111 ? -14.048 3.916 12.249 1.00 98.06 111 PRO A C 1
ATOM 905 O O . PRO A 1 111 ? -13.296 3.932 11.276 1.00 98.06 111 PRO A O 1
ATOM 908 N N . ASP A 1 112 ? -14.666 5.020 12.678 1.00 97.81 112 ASP A N 1
ATOM 909 C CA . ASP A 1 112 ? -14.483 6.332 12.027 1.00 97.81 112 ASP A CA 1
ATOM 910 C C . ASP A 1 112 ? -13.007 6.778 12.033 1.00 97.81 112 ASP A C 1
ATOM 912 O O . ASP A 1 112 ? -12.534 7.448 11.113 1.00 97.81 112 ASP A O 1
ATOM 916 N N . ILE A 1 113 ? -12.272 6.400 13.087 1.00 97.88 113 ILE A N 1
ATOM 917 C CA . ILE A 1 113 ? -10.846 6.684 13.257 1.00 97.88 113 ILE A CA 1
ATOM 918 C C . ILE A 1 113 ? -10.106 5.382 13.573 1.00 97.88 113 ILE A C 1
ATOM 920 O O . ILE A 1 113 ? -10.254 4.815 14.659 1.00 97.88 113 ILE A O 1
ATOM 924 N N . LEU A 1 114 ? -9.262 4.934 12.646 1.00 98.12 114 LEU A N 1
ATOM 925 C CA . LEU A 1 114 ? -8.364 3.800 12.841 1.00 98.12 114 LEU A CA 1
ATOM 926 C C . LEU A 1 114 ? -7.094 4.247 13.582 1.00 98.12 114 LEU A C 1
ATOM 928 O O . LEU A 1 114 ? -6.410 5.174 13.148 1.00 98.12 114 LEU A O 1
ATOM 932 N N . ASP A 1 115 ? -6.738 3.571 14.677 1.00 97.12 115 ASP A N 1
ATOM 933 C CA . ASP A 1 115 ? -5.428 3.747 15.320 1.00 97.12 115 ASP A CA 1
ATOM 934 C C . ASP A 1 115 ? -4.353 3.031 14.487 1.00 97.12 115 ASP A C 1
ATOM 936 O O . ASP A 1 115 ? -4.399 1.809 14.330 1.00 97.12 115 ASP A O 1
ATOM 940 N N . TYR A 1 116 ? -3.389 3.784 13.947 1.00 94.81 116 TYR A N 1
ATOM 941 C CA . TYR A 1 116 ? -2.334 3.248 13.085 1.00 94.81 116 TYR A CA 1
ATOM 942 C C . TYR A 1 116 ? -1.543 2.122 13.755 1.00 94.81 116 TYR A C 1
ATOM 944 O O . TYR A 1 116 ? -1.125 1.185 13.076 1.00 94.81 116 TYR A O 1
ATOM 952 N N . ASP A 1 117 ? -1.352 2.168 15.075 1.00 92.50 117 ASP A N 1
ATOM 953 C CA . ASP A 1 117 ? -0.552 1.161 15.776 1.00 92.50 117 ASP A CA 1
ATOM 954 C C . ASP A 1 117 ? -1.209 -0.237 15.722 1.00 92.50 117 ASP A C 1
ATOM 956 O O . ASP A 1 117 ? -0.517 -1.249 15.832 1.00 92.50 117 ASP A O 1
ATOM 960 N N . LYS A 1 118 ? -2.520 -0.317 15.442 1.00 91.75 118 LYS A N 1
ATOM 961 C CA . LYS A 1 118 ? -3.227 -1.586 15.193 1.00 91.75 118 LYS A CA 1
ATOM 962 C C . LYS A 1 118 ? -2.880 -2.227 13.850 1.00 91.75 118 LYS A C 1
ATOM 964 O O . LYS A 1 118 ? -3.088 -3.422 13.680 1.00 91.75 118 LYS A O 1
ATOM 969 N N . THR A 1 119 ? -2.330 -1.461 12.907 1.00 88.25 119 THR A N 1
ATOM 970 C CA . THR A 1 119 ? -1.981 -1.975 11.575 1.00 88.25 119 THR A CA 1
ATOM 971 C C . THR A 1 119 ? -0.785 -2.922 11.591 1.00 88.25 119 THR A C 1
ATOM 973 O O . THR A 1 119 ? -0.595 -3.676 10.645 1.00 88.25 119 THR A O 1
ATOM 976 N N . GLN A 1 120 ? 0.050 -2.859 12.636 1.00 84.06 120 GLN A N 1
ATOM 977 C CA . GLN A 1 120 ? 1.331 -3.576 12.733 1.00 84.06 120 GLN A CA 1
ATOM 978 C C . GLN A 1 120 ? 2.310 -3.274 11.578 1.00 84.06 120 GLN A C 1
ATOM 980 O O . GLN A 1 120 ? 3.370 -3.891 11.471 1.00 84.06 120 GLN A O 1
ATOM 985 N N . LEU A 1 121 ? 1.999 -2.285 10.736 1.00 86.81 121 LEU A N 1
ATOM 986 C CA . LEU A 1 121 ? 2.867 -1.818 9.669 1.00 86.81 121 LEU A CA 1
ATOM 987 C C . LEU A 1 121 ? 3.974 -0.949 10.258 1.00 86.81 121 LEU A C 1
ATOM 989 O O . LEU A 1 121 ? 3.768 -0.167 11.192 1.00 86.81 121 LEU A O 1
ATOM 993 N N . LYS A 1 122 ? 5.170 -1.046 9.677 1.00 83.94 122 LYS A N 1
ATOM 994 C CA . LYS A 1 122 ? 6.345 -0.331 10.177 1.00 83.94 122 LYS A CA 1
ATOM 995 C C . LYS A 1 122 ? 6.083 1.177 10.226 1.00 83.94 122 LYS A C 1
ATOM 997 O O . LYS A 1 122 ? 5.804 1.825 9.221 1.00 83.94 122 LYS A O 1
ATOM 1002 N N . LYS A 1 123 ? 6.190 1.745 11.423 1.00 83.94 123 LYS A N 1
ATOM 1003 C CA . LYS A 1 123 ? 5.963 3.170 11.664 1.00 83.94 123 LYS A CA 1
ATOM 1004 C C . LYS A 1 123 ? 7.103 4.014 11.087 1.00 83.94 123 LYS A C 1
ATOM 1006 O O . LYS A 1 123 ? 8.270 3.606 11.081 1.00 83.94 123 LYS A O 1
ATOM 1011 N N . GLY A 1 124 ? 6.764 5.193 10.580 1.00 83.69 124 GLY A N 1
ATOM 1012 C CA . GLY A 1 124 ? 7.712 6.193 10.095 1.00 83.69 124 GLY A CA 1
ATOM 1013 C C . GLY A 1 124 ? 7.481 7.552 10.750 1.00 83.69 124 GLY A C 1
ATOM 1014 O O . GLY A 1 124 ? 6.492 7.748 11.447 1.00 83.69 124 GLY A O 1
ATOM 1015 N N . ASN A 1 125 ? 8.388 8.498 10.494 1.00 89.25 125 ASN A N 1
ATOM 1016 C CA . ASN A 1 125 ? 8.174 9.921 10.779 1.00 89.25 125 ASN A CA 1
ATOM 1017 C C . ASN A 1 125 ? 7.302 10.522 9.661 1.00 89.25 125 ASN A C 1
ATOM 1019 O O . ASN A 1 125 ? 7.797 11.207 8.759 1.00 89.25 125 ASN A O 1
ATOM 1023 N N . PHE A 1 126 ? 6.018 10.169 9.657 1.00 93.00 126 PHE A N 1
ATOM 1024 C CA . PHE A 1 126 ? 5.072 10.517 8.603 1.00 93.00 126 PHE A CA 1
ATOM 1025 C C . PHE A 1 126 ? 4.789 12.017 8.563 1.00 93.00 126 PHE A C 1
ATOM 1027 O O . PHE A 1 126 ? 4.678 12.570 7.467 1.00 93.00 126 PHE A O 1
ATOM 1034 N N . SER A 1 127 ? 4.762 12.710 9.706 1.00 90.50 127 SER A N 1
ATOM 1035 C CA . SER A 1 127 ? 4.669 14.176 9.720 1.00 90.50 127 SER A CA 1
ATOM 1036 C C . SER A 1 127 ? 5.892 14.836 9.077 1.00 90.50 127 SER A C 1
ATOM 1038 O O . SER A 1 127 ? 5.752 15.808 8.333 1.00 90.50 127 SER A O 1
ATOM 1040 N N . GLY A 1 128 ? 7.089 14.282 9.291 1.00 89.12 128 GLY A N 1
ATOM 1041 C CA . GLY A 1 128 ? 8.315 14.694 8.617 1.00 89.12 128 GLY A CA 1
ATOM 1042 C C . GLY A 1 128 ? 8.208 14.532 7.104 1.00 89.12 128 GLY A C 1
ATOM 1043 O O . GLY A 1 128 ? 8.385 15.511 6.380 1.00 89.12 128 GLY A O 1
ATOM 1044 N N . ILE A 1 129 ? 7.840 13.336 6.633 1.00 87.00 129 ILE A N 1
ATOM 1045 C CA . ILE A 1 129 ? 7.646 13.039 5.202 1.00 87.00 129 ILE A CA 1
ATOM 1046 C C . ILE A 1 129 ? 6.585 13.969 4.593 1.00 87.00 129 ILE A C 1
ATOM 1048 O O . ILE A 1 129 ? 6.773 14.503 3.501 1.00 87.00 129 ILE A O 1
ATOM 1052 N N . TYR A 1 130 ? 5.488 14.217 5.313 1.00 84.81 130 TYR A N 1
ATOM 1053 C CA . TYR A 1 130 ? 4.451 15.155 4.895 1.00 84.81 130 TYR A CA 1
ATOM 1054 C C . TYR A 1 130 ? 5.003 16.572 4.720 1.00 84.81 130 TYR A C 1
ATOM 1056 O O . TYR A 1 130 ? 4.766 17.190 3.683 1.00 84.81 130 TYR A O 1
ATOM 1064 N N . ARG A 1 131 ? 5.765 17.082 5.698 1.00 84.44 131 ARG A N 1
ATOM 1065 C CA . ARG A 1 131 ? 6.392 18.409 5.608 1.00 84.44 131 ARG A CA 1
ATOM 1066 C C . ARG A 1 131 ? 7.347 18.494 4.425 1.00 84.44 131 ARG A C 1
ATOM 1068 O O . ARG A 1 131 ? 7.239 19.449 3.669 1.00 84.44 131 ARG A O 1
ATOM 1075 N N . LEU A 1 132 ? 8.193 17.480 4.224 1.00 79.94 132 LEU A N 1
ATOM 1076 C CA . LEU A 1 132 ? 9.080 17.366 3.060 1.00 79.94 132 LEU A CA 1
ATOM 1077 C C . LEU A 1 132 ? 8.307 17.465 1.737 1.00 79.94 132 LEU A C 1
ATOM 1079 O O . LEU A 1 132 ? 8.741 18.167 0.826 1.00 79.94 132 LEU A O 1
ATOM 1083 N N . ALA A 1 133 ? 7.149 16.807 1.642 1.00 74.75 133 ALA A N 1
ATOM 1084 C CA . ALA A 1 133 ? 6.301 16.839 0.452 1.00 74.75 133 ALA A CA 1
ATOM 1085 C C . ALA A 1 133 ? 5.638 18.204 0.197 1.00 74.75 133 ALA A C 1
ATOM 1087 O O . ALA A 1 133 ? 5.350 18.526 -0.951 1.00 74.75 133 ALA A O 1
ATOM 1088 N N . VAL A 1 134 ? 5.365 18.983 1.248 1.00 72.69 134 VAL A N 1
ATOM 1089 C CA . VAL A 1 134 ? 4.700 20.294 1.151 1.00 72.69 134 VAL A CA 1
ATOM 1090 C C . VAL A 1 134 ? 5.705 21.432 0.951 1.00 72.69 134 VAL A C 1
ATOM 1092 O O . VAL A 1 134 ? 5.436 22.355 0.190 1.00 72.69 134 VAL A O 1
ATOM 1095 N N . SER A 1 135 ? 6.861 21.386 1.618 1.00 68.00 135 SER A N 1
ATOM 1096 C CA . SER A 1 135 ? 7.815 22.502 1.657 1.00 68.00 135 SER A CA 1
ATOM 1097 C C . SER A 1 135 ? 8.669 22.645 0.403 1.00 68.00 135 SER A C 1
ATOM 1099 O O . SER A 1 135 ? 9.244 23.704 0.184 1.00 68.00 135 SER A O 1
ATOM 1101 N N . SER A 1 136 ? 8.812 21.586 -0.388 1.00 53.59 136 SER A N 1
ATOM 1102 C CA . SER A 1 136 ? 9.802 21.547 -1.464 1.00 53.59 136 SER A CA 1
ATOM 1103 C C . SER A 1 136 ? 9.337 22.181 -2.775 1.00 53.59 136 SER A C 1
ATOM 1105 O O . SER A 1 136 ? 10.196 22.453 -3.602 1.00 53.59 136 SER A O 1
ATOM 1107 N N . GLY A 1 137 ? 8.041 22.465 -2.989 1.00 52.97 137 GLY A N 1
ATOM 1108 C CA . GLY A 1 137 ? 7.495 22.991 -4.265 1.00 52.97 137 GLY A CA 1
ATOM 1109 C C . GLY A 1 137 ? 7.594 21.994 -5.436 1.00 52.97 137 GLY A C 1
ATOM 1110 O O . GLY A 1 137 ? 6.661 21.823 -6.212 1.00 52.97 137 GLY A O 1
ATOM 1111 N N . GLU A 1 138 ? 8.688 21.246 -5.456 1.00 52.72 138 GLU A N 1
ATOM 1112 C CA . GLU A 1 138 ? 9.037 20.048 -6.180 1.00 52.72 138 GLU A CA 1
ATOM 1113 C C . GLU A 1 138 ? 9.394 18.980 -5.134 1.00 52.72 138 GLU A C 1
ATOM 1115 O O . GLU A 1 138 ? 10.544 18.876 -4.716 1.00 52.72 138 GLU A O 1
ATOM 1120 N N . GLY A 1 139 ? 8.421 18.184 -4.675 1.00 60.25 139 GLY A N 1
ATOM 1121 C CA . GLY A 1 139 ? 8.713 16.985 -3.871 1.00 60.25 139 GLY A CA 1
ATOM 1122 C C . GLY A 1 139 ? 9.894 16.192 -4.443 1.00 60.25 139 GLY A C 1
ATOM 1123 O O . GLY A 1 139 ? 10.097 16.211 -5.659 1.00 60.25 139 GLY A O 1
ATOM 1124 N N . SER A 1 140 ? 10.656 15.479 -3.602 1.00 77.88 140 SER A N 1
ATOM 1125 C CA . SER A 1 140 ? 11.690 14.560 -4.109 1.00 77.88 140 SER A CA 1
ATOM 1126 C C . SER A 1 140 ? 11.111 13.672 -5.218 1.00 77.88 140 SER A C 1
ATOM 1128 O O . SER A 1 140 ? 9.924 13.340 -5.160 1.00 77.88 140 SER A O 1
ATOM 1130 N N . THR A 1 141 ? 11.911 13.286 -6.219 1.00 82.06 141 THR A N 1
ATOM 1131 C CA . THR A 1 141 ? 11.455 12.450 -7.352 1.00 82.06 141 THR A CA 1
ATOM 1132 C C . THR A 1 141 ? 10.617 11.267 -6.865 1.00 82.06 141 THR A C 1
ATOM 1134 O O . THR A 1 141 ? 9.468 11.120 -7.265 1.00 82.06 141 THR A O 1
ATOM 1137 N N . LYS A 1 142 ? 11.097 10.566 -5.829 1.00 86.12 142 LYS A N 1
ATOM 1138 C CA . LYS A 1 142 ? 10.362 9.508 -5.115 1.00 86.12 142 LYS A CA 1
ATOM 1139 C C . LYS A 1 142 ? 8.940 9.912 -4.689 1.00 86.12 142 LYS A C 1
ATOM 1141 O O . LYS A 1 142 ? 7.993 9.168 -4.910 1.00 86.12 142 LYS A O 1
ATOM 1146 N N . LEU A 1 143 ? 8.745 11.081 -4.071 1.00 86.62 143 LEU A N 1
ATOM 1147 C CA . LEU A 1 143 ? 7.417 11.550 -3.643 1.00 86.62 143 LEU A CA 1
ATOM 1148 C C . LEU A 1 143 ? 6.492 11.901 -4.814 1.00 86.62 143 LEU A C 1
ATOM 1150 O O . LEU A 1 143 ? 5.274 11.732 -4.681 1.00 86.62 143 LEU A O 1
ATOM 1154 N N . LYS A 1 144 ? 7.044 12.418 -5.919 1.00 86.62 144 LYS A N 1
ATOM 1155 C CA . LYS A 1 144 ? 6.286 12.715 -7.145 1.00 86.62 144 LYS A CA 1
ATOM 1156 C C . LYS A 1 144 ? 5.812 11.417 -7.802 1.00 86.62 144 LYS A C 1
ATOM 1158 O O . LYS A 1 144 ? 4.617 11.276 -8.049 1.00 86.62 144 LYS A O 1
ATOM 1163 N N . GLU A 1 145 ? 6.707 10.450 -7.958 1.00 88.81 145 GLU A N 1
ATOM 1164 C CA . GLU A 1 145 ? 6.426 9.156 -8.590 1.00 88.81 145 GLU A CA 1
ATOM 1165 C C . GLU A 1 145 ? 5.443 8.314 -7.758 1.00 88.81 145 GLU A C 1
ATOM 1167 O O . GLU A 1 145 ? 4.455 7.804 -8.289 1.00 88.81 145 GLU A O 1
ATOM 1172 N N . ILE A 1 146 ? 5.591 8.298 -6.424 1.00 92.19 146 ILE A N 1
ATOM 1173 C CA . ILE A 1 146 ? 4.600 7.698 -5.510 1.00 92.19 146 ILE A CA 1
ATOM 1174 C C . ILE A 1 146 ? 3.234 8.382 -5.645 1.00 92.19 146 ILE A C 1
ATOM 1176 O O . ILE A 1 146 ? 2.202 7.713 -5.631 1.00 92.19 146 ILE A O 1
ATOM 1180 N N . LYS A 1 147 ? 3.190 9.721 -5.748 1.00 91.12 147 LYS A N 1
ATOM 1181 C CA . LYS A 1 147 ? 1.920 10.443 -5.933 1.00 91.12 147 LYS A CA 1
ATOM 1182 C C . LYS A 1 147 ? 1.245 10.013 -7.236 1.00 91.12 147 LYS A C 1
ATOM 1184 O O . LYS A 1 147 ? 0.036 9.797 -7.219 1.00 91.12 147 LYS A O 1
ATOM 1189 N N . ARG A 1 148 ? 2.006 9.888 -8.329 1.00 91.12 148 ARG A N 1
ATOM 1190 C CA . ARG A 1 148 ? 1.484 9.454 -9.631 1.00 91.12 148 ARG A CA 1
ATOM 1191 C C . ARG A 1 148 ? 0.862 8.063 -9.541 1.00 91.12 148 ARG A C 1
ATOM 1193 O O . ARG A 1 148 ? -0.299 7.909 -9.908 1.00 91.12 148 ARG A O 1
ATOM 1200 N N . ALA A 1 149 ? 1.571 7.105 -8.952 1.00 93.94 149 ALA A N 1
ATOM 1201 C CA . ALA A 1 149 ? 1.090 5.735 -8.802 1.00 93.94 149 ALA A CA 1
ATOM 1202 C C . ALA A 1 149 ? -0.153 5.620 -7.901 1.00 93.94 149 ALA A C 1
ATOM 1204 O O . ALA A 1 149 ? -1.113 4.926 -8.246 1.00 93.94 149 ALA A O 1
ATOM 1205 N N . VAL A 1 150 ? -0.179 6.342 -6.772 1.00 94.94 150 VAL A N 1
ATOM 1206 C CA . VAL A 1 150 ? -1.351 6.361 -5.877 1.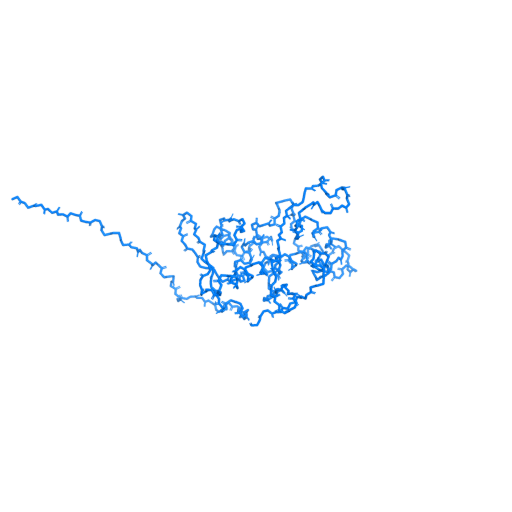00 94.94 150 VAL A CA 1
ATOM 1207 C C . VAL A 1 150 ? -2.566 6.962 -6.574 1.00 94.94 150 VAL A C 1
ATOM 1209 O O . VAL A 1 150 ? -3.654 6.407 -6.459 1.00 94.94 150 VAL A O 1
ATOM 1212 N N . ASN A 1 151 ? -2.386 8.048 -7.327 1.00 92.12 151 ASN A N 1
ATOM 1213 C CA . ASN A 1 151 ? -3.473 8.662 -8.084 1.00 92.12 151 ASN A CA 1
ATOM 1214 C C . ASN A 1 151 ? -3.978 7.745 -9.212 1.00 92.12 151 ASN A C 1
ATOM 1216 O O . ASN A 1 151 ? -5.184 7.652 -9.419 1.00 92.12 151 ASN A O 1
ATOM 1220 N N . ALA A 1 152 ? -3.077 7.050 -9.913 1.00 93.12 152 ALA A N 1
ATOM 1221 C CA . ALA A 1 152 ? -3.424 6.127 -10.997 1.00 93.12 152 ALA A CA 1
ATOM 1222 C C . ALA A 1 152 ? -4.201 4.887 -10.517 1.00 93.12 152 ALA A C 1
ATOM 1224 O O . ALA A 1 152 ? -4.946 4.292 -11.288 1.00 93.12 152 ALA A O 1
ATOM 1225 N N . THR A 1 153 ? -4.042 4.510 -9.247 1.00 95.75 153 THR A N 1
ATOM 1226 C CA . THR A 1 153 ? -4.694 3.348 -8.611 1.00 95.75 153 THR A CA 1
ATOM 1227 C C . THR A 1 153 ? -5.635 3.760 -7.482 1.00 95.75 153 THR A C 1
ATOM 1229 O O . THR A 1 153 ? -5.866 3.005 -6.538 1.00 95.75 153 THR A O 1
ATOM 1232 N N . MET A 1 154 ? -6.136 4.992 -7.522 1.00 93.56 154 MET A N 1
ATOM 1233 C CA . MET A 1 154 ? -6.927 5.568 -6.440 1.00 93.56 154 MET A CA 1
ATOM 1234 C C . MET A 1 154 ? -8.156 4.705 -6.136 1.00 93.56 154 MET A C 1
ATOM 1236 O O . MET A 1 154 ? -8.885 4.315 -7.041 1.00 93.56 154 MET A O 1
ATOM 1240 N N . GLY A 1 155 ? -8.367 4.377 -4.860 1.00 95.44 155 GLY A N 1
ATOM 1241 C CA . GLY A 1 155 ? -9.448 3.495 -4.421 1.00 95.44 155 GLY A CA 1
ATOM 1242 C C . GLY A 1 155 ? -9.249 2.002 -4.714 1.00 95.44 155 GLY A C 1
ATOM 1243 O O . GLY A 1 155 ? -10.024 1.197 -4.208 1.00 95.44 155 GLY A O 1
ATOM 1244 N N . ALA A 1 156 ? -8.235 1.603 -5.487 1.00 96.94 156 ALA A N 1
ATOM 1245 C CA . ALA A 1 156 ? -8.048 0.207 -5.869 1.00 96.94 156 ALA A CA 1
ATOM 1246 C C . ALA A 1 156 ? -7.503 -0.645 -4.711 1.00 96.94 156 ALA A C 1
ATOM 1248 O O . ALA A 1 156 ? -6.492 -0.296 -4.087 1.00 96.94 156 ALA A O 1
ATOM 1249 N N . VAL A 1 157 ? -8.162 -1.778 -4.465 1.00 97.69 157 VAL A N 1
ATOM 1250 C CA . VAL A 1 157 ? -7.831 -2.770 -3.434 1.00 97.69 157 VAL A CA 1
ATOM 1251 C C . VAL A 1 157 ? -7.858 -4.193 -3.996 1.00 97.69 157 VAL A C 1
ATOM 1253 O O . VAL A 1 157 ? -8.525 -4.477 -4.994 1.00 97.69 157 VAL A O 1
ATOM 1256 N N . ILE A 1 158 ? -7.142 -5.100 -3.335 1.00 97.31 158 ILE A N 1
ATOM 1257 C CA . ILE A 1 158 ? -7.099 -6.528 -3.648 1.00 97.31 158 ILE A CA 1
ATOM 1258 C C . ILE A 1 158 ? -8.282 -7.206 -2.974 1.00 97.31 158 ILE A C 1
ATOM 1260 O O . ILE A 1 158 ? -8.472 -7.092 -1.761 1.00 97.31 158 ILE A O 1
ATOM 1264 N N . THR A 1 159 ? -9.051 -7.949 -3.762 1.00 96.38 159 THR A N 1
ATOM 1265 C CA . THR A 1 159 ? -10.212 -8.692 -3.279 1.00 96.38 159 THR A CA 1
ATOM 1266 C C . THR A 1 159 ? -10.168 -10.155 -3.694 1.00 96.38 159 THR A C 1
ATOM 1268 O O . THR A 1 159 ? -9.657 -10.512 -4.761 1.00 96.38 159 THR A O 1
ATOM 1271 N N . LYS A 1 160 ? -10.761 -11.001 -2.852 1.00 93.75 160 LYS A N 1
ATOM 1272 C CA . LYS A 1 160 ? -11.081 -12.398 -3.141 1.00 93.75 160 LYS A CA 1
ATOM 1273 C C . LYS A 1 160 ? -12.496 -12.663 -2.654 1.00 93.75 160 LYS A C 1
ATOM 1275 O O . LYS A 1 160 ? -12.833 -12.276 -1.540 1.00 93.75 160 LYS A O 1
ATOM 1280 N N . GLU A 1 161 ? -13.326 -13.267 -3.504 1.00 90.56 161 GLU A N 1
ATOM 1281 C CA . GLU A 1 161 ? -14.754 -13.477 -3.200 1.00 90.56 161 GLU A CA 1
ATOM 1282 C C . GLU A 1 161 ? -15.443 -12.177 -2.727 1.00 90.56 161 GLU A C 1
ATOM 1284 O O . GLU A 1 161 ? -16.173 -12.167 -1.741 1.00 90.56 161 GLU A O 1
ATOM 1289 N N . GLU A 1 162 ? -15.143 -11.064 -3.412 1.00 87.50 162 GLU A N 1
ATOM 1290 C CA . GLU A 1 162 ? -15.681 -9.713 -3.147 1.00 87.50 162 GLU A CA 1
ATOM 1291 C C . GLU A 1 162 ? -15.298 -9.093 -1.793 1.00 87.50 162 GLU A C 1
ATOM 1293 O O . GLU A 1 162 ? -15.730 -7.988 -1.478 1.00 87.50 162 GLU A O 1
ATOM 1298 N N . LYS A 1 163 ? -14.431 -9.744 -1.013 1.00 93.62 163 LYS A N 1
ATOM 1299 C CA . LYS A 1 163 ? -13.904 -9.206 0.245 1.00 93.62 163 LYS A CA 1
ATOM 1300 C C . LYS A 1 163 ? -12.482 -8.718 0.069 1.00 93.62 163 LYS A C 1
ATOM 1302 O O . LYS A 1 163 ? -11.690 -9.366 -0.619 1.00 93.62 163 LYS A O 1
ATOM 1307 N N . VAL A 1 164 ? -12.147 -7.607 0.719 1.00 96.31 164 VAL A N 1
ATOM 1308 C CA . VAL A 1 164 ? -10.760 -7.145 0.796 1.00 96.31 164 VAL A CA 1
ATOM 1309 C C . VAL A 1 164 ? -9.946 -8.177 1.571 1.00 96.31 164 VAL A C 1
ATOM 1311 O O . VAL A 1 164 ? -10.389 -8.690 2.599 1.00 96.31 164 VAL A O 1
ATOM 1314 N N . ILE A 1 165 ? -8.761 -8.510 1.063 1.00 94.19 165 ILE A N 1
ATOM 1315 C CA . ILE A 1 165 ? -7.843 -9.439 1.728 1.00 94.19 165 ILE A CA 1
ATOM 1316 C C . ILE A 1 165 ? -6.613 -8.710 2.260 1.00 94.19 165 ILE A C 1
ATOM 1318 O O . ILE A 1 165 ? -6.187 -7.690 1.714 1.00 94.19 165 ILE A O 1
ATOM 1322 N N . ALA A 1 166 ? -6.011 -9.270 3.310 1.00 92.06 166 ALA A N 1
ATOM 1323 C CA . ALA A 1 166 ? -4.683 -8.861 3.735 1.00 92.06 166 ALA A CA 1
ATOM 1324 C C . ALA A 1 166 ? -3.664 -9.168 2.631 1.00 92.06 166 ALA A C 1
ATOM 1326 O O . ALA A 1 166 ? -3.677 -10.243 2.029 1.00 92.06 166 ALA A O 1
ATOM 1327 N N . ALA A 1 167 ? -2.754 -8.230 2.414 1.00 91.38 167 ALA A N 1
ATOM 1328 C CA . ALA A 1 167 ? -1.694 -8.304 1.426 1.00 91.38 167 ALA A CA 1
ATOM 1329 C C . ALA A 1 167 ? -0.350 -8.061 2.130 1.00 91.38 167 ALA A C 1
ATOM 1331 O O . ALA A 1 167 ? 0.250 -6.997 1.950 1.00 91.38 167 ALA A O 1
ATOM 1332 N N . PRO A 1 168 ? 0.109 -8.983 3.002 1.00 88.06 168 PRO A N 1
ATOM 1333 C CA . PRO A 1 168 ? 1.372 -8.807 3.712 1.00 88.06 168 PRO A CA 1
ATOM 1334 C C . PRO A 1 168 ? 2.511 -8.582 2.715 1.00 88.06 168 PRO A C 1
ATOM 1336 O O . PRO A 1 168 ? 2.455 -9.051 1.579 1.00 88.06 168 PRO A O 1
ATOM 1339 N N . PHE A 1 169 ? 3.530 -7.835 3.121 1.00 85.75 169 PHE A N 1
ATOM 1340 C CA . PHE A 1 169 ? 4.672 -7.525 2.270 1.00 85.75 169 PHE A CA 1
ATOM 1341 C C . PHE A 1 169 ? 5.967 -7.528 3.076 1.00 85.75 169 PHE A C 1
ATOM 1343 O O . PHE A 1 169 ? 5.965 -7.281 4.284 1.00 85.75 169 PHE A O 1
ATOM 1350 N N . PHE A 1 170 ? 7.076 -7.810 2.401 1.00 83.88 170 PHE A N 1
ATOM 1351 C CA . PHE A 1 170 ? 8.393 -7.958 3.011 1.00 83.88 170 PHE A CA 1
ATOM 1352 C C . PHE A 1 170 ? 9.504 -7.545 2.039 1.00 83.88 170 PHE A C 1
ATOM 1354 O O . PHE A 1 170 ? 9.289 -7.416 0.836 1.00 83.88 170 PHE A O 1
ATOM 1361 N N . THR A 1 171 ? 10.705 -7.315 2.562 1.00 76.94 171 THR A N 1
ATOM 1362 C CA . THR A 1 171 ? 11.916 -7.127 1.750 1.00 76.94 171 THR A CA 1
ATOM 1363 C C . THR A 1 171 ? 12.618 -8.465 1.568 1.00 76.94 171 THR A C 1
ATOM 1365 O O . THR A 1 171 ? 12.772 -9.199 2.543 1.00 76.94 171 THR A O 1
ATOM 1368 N N . THR A 1 172 ? 13.098 -8.749 0.362 1.00 67.38 172 THR A N 1
ATOM 1369 C CA . THR A 1 172 ? 13.868 -9.964 0.049 1.00 67.38 172 THR A CA 1
ATOM 1370 C C . THR A 1 172 ? 15.327 -9.578 -0.153 1.00 67.38 172 THR A C 1
ATOM 1372 O O . THR A 1 172 ? 15.601 -8.581 -0.819 1.00 67.38 172 THR A O 1
ATOM 1375 N N . SER A 1 173 ? 16.271 -10.322 0.430 1.00 62.47 173 SER A N 1
ATOM 1376 C CA . SER A 1 173 ? 17.694 -10.038 0.223 1.00 62.47 173 SER A CA 1
ATOM 1377 C C . SER A 1 173 ? 18.178 -10.574 -1.129 1.00 62.47 173 SER A C 1
ATOM 1379 O O . SER A 1 173 ? 17.595 -11.500 -1.691 1.00 62.47 173 SER A O 1
ATOM 1381 N N . SER A 1 174 ? 19.286 -10.040 -1.652 1.00 57.66 174 SER A N 1
ATOM 1382 C CA . SER A 1 174 ? 19.897 -10.549 -2.891 1.00 57.66 174 SER A CA 1
ATOM 1383 C C . SER A 1 174 ? 20.293 -12.027 -2.807 1.00 57.66 174 SER A C 1
ATOM 1385 O O . SER A 1 174 ? 20.300 -12.704 -3.829 1.00 57.66 174 SER A O 1
ATOM 1387 N N . ALA A 1 175 ? 20.599 -12.541 -1.610 1.00 52.44 175 ALA A N 1
ATOM 1388 C CA . ALA A 1 175 ? 20.897 -13.958 -1.403 1.00 52.44 175 ALA A CA 1
ATOM 1389 C C . ALA A 1 175 ? 19.651 -14.840 -1.580 1.00 52.44 175 ALA A C 1
ATOM 1391 O O . ALA A 1 175 ? 19.745 -15.913 -2.170 1.00 52.44 175 ALA A O 1
ATOM 1392 N N . ASP A 1 176 ? 18.489 -14.355 -1.142 1.00 53.56 176 ASP A N 1
ATOM 1393 C CA . ASP A 1 176 ? 17.217 -15.072 -1.257 1.00 53.56 176 ASP A CA 1
ATOM 1394 C C . ASP A 1 176 ? 16.720 -15.104 -2.714 1.00 53.56 176 ASP A C 1
ATOM 1396 O O . ASP A 1 176 ? 16.130 -16.085 -3.146 1.00 53.56 176 ASP A O 1
ATOM 1400 N N . MET A 1 177 ? 17.020 -14.069 -3.512 1.00 54.06 177 MET A N 1
ATOM 1401 C CA . MET A 1 177 ? 16.650 -14.010 -4.937 1.00 54.06 177 MET A CA 1
ATOM 1402 C C . MET A 1 177 ? 17.448 -14.983 -5.830 1.00 54.06 177 MET A C 1
ATOM 1404 O O . MET A 1 177 ? 16.985 -15.342 -6.911 1.00 54.06 177 MET A O 1
ATOM 1408 N N . LEU A 1 178 ? 18.637 -15.432 -5.400 1.00 48.84 178 LEU A N 1
ATOM 1409 C CA . LEU A 1 178 ? 19.510 -16.331 -6.176 1.00 48.84 178 LEU A CA 1
ATOM 1410 C C . LEU A 1 178 ? 19.058 -17.800 -6.161 1.00 48.84 178 LEU A C 1
ATOM 1412 O O . LEU A 1 178 ? 19.540 -18.589 -6.974 1.00 48.84 178 LEU A O 1
ATOM 1416 N N . VAL A 1 179 ? 18.144 -18.175 -5.262 1.00 46.12 179 VAL A N 1
ATOM 1417 C CA . VAL A 1 179 ? 17.656 -19.559 -5.117 1.00 46.12 179 VAL A CA 1
ATOM 1418 C C . VAL A 1 179 ? 16.442 -19.834 -6.022 1.00 46.12 179 VAL A C 1
ATOM 1420 O O . VAL A 1 179 ? 15.927 -20.945 -6.050 1.00 46.12 179 VAL A O 1
ATOM 1423 N N . GLY A 1 180 ? 15.999 -18.854 -6.822 1.00 43.62 180 GLY A N 1
ATOM 1424 C CA . GLY A 1 180 ? 14.877 -19.008 -7.760 1.00 43.62 180 GLY A CA 1
ATOM 1425 C C . GLY A 1 180 ? 13.501 -19.099 -7.091 1.00 43.62 180 GLY A C 1
ATOM 1426 O O . GLY A 1 180 ? 12.487 -19.122 -7.782 1.00 43.62 180 GLY A O 1
ATOM 1427 N N . GLU A 1 181 ? 13.461 -19.094 -5.762 1.00 44.66 181 GLU A N 1
ATOM 1428 C CA . GLU A 1 181 ? 12.255 -18.936 -4.967 1.00 44.66 181 GLU A CA 1
ATOM 1429 C C . GLU A 1 181 ? 12.324 -17.539 -4.338 1.00 44.66 181 GLU A C 1
ATOM 1431 O O . GLU A 1 181 ? 13.300 -17.249 -3.643 1.00 44.66 181 GLU A O 1
ATOM 1436 N N . PRO A 1 182 ? 11.365 -16.627 -4.597 1.00 49.38 182 PRO A N 1
ATOM 1437 C CA . PRO A 1 182 ? 11.260 -15.407 -3.804 1.00 49.38 182 PRO A CA 1
ATOM 1438 C C . PRO A 1 182 ? 11.198 -15.857 -2.343 1.00 49.38 182 PRO A C 1
ATOM 1440 O O . PRO A 1 182 ? 10.269 -16.577 -1.994 1.00 49.38 182 PRO A O 1
ATOM 1443 N N . GLY A 1 183 ? 12.240 -15.544 -1.558 1.00 46.50 183 GLY A N 1
ATOM 1444 C CA . GLY A 1 183 ? 12.496 -16.204 -0.270 1.00 46.50 183 GLY A CA 1
ATOM 1445 C C . GLY A 1 183 ? 11.267 -16.311 0.634 1.00 46.50 183 GLY A C 1
ATOM 1446 O O . GLY A 1 183 ? 10.369 -15.491 0.497 1.00 46.50 183 GLY A O 1
ATOM 1447 N N . ASP A 1 184 ? 11.280 -17.281 1.560 1.00 45.88 184 ASP A N 1
ATOM 1448 C CA . ASP A 1 184 ? 10.217 -17.836 2.441 1.00 45.88 184 ASP A CA 1
ATOM 1449 C C . ASP A 1 184 ? 9.190 -16.890 3.134 1.00 45.88 184 ASP A C 1
ATOM 1451 O O . ASP A 1 184 ? 8.419 -17.313 4.000 1.00 45.88 184 ASP A O 1
ATOM 1455 N N . GLY A 1 185 ? 9.143 -15.601 2.814 1.00 58.16 185 GLY A N 1
ATOM 1456 C CA . GLY A 1 185 ? 8.109 -14.672 3.239 1.00 58.16 185 GLY A CA 1
ATOM 1457 C C . GLY A 1 185 ? 6.769 -14.908 2.537 1.00 58.16 185 GLY A C 1
ATOM 1458 O O . GLY A 1 185 ? 6.674 -15.082 1.325 1.00 58.16 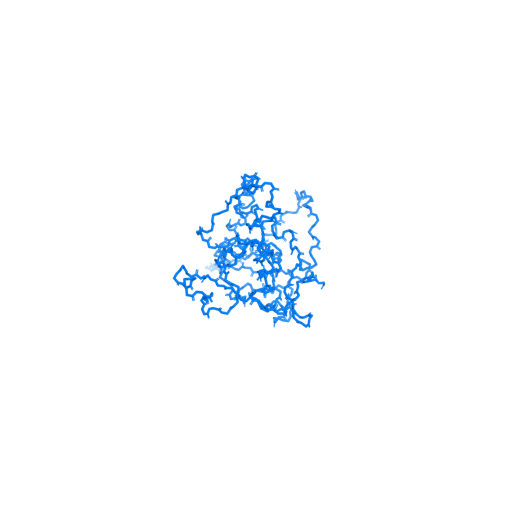185 GLY A O 1
ATOM 1459 N N . VAL A 1 186 ? 5.688 -14.853 3.315 1.00 70.69 186 VAL A N 1
ATOM 1460 C CA . VAL A 1 186 ? 4.317 -14.865 2.793 1.00 70.69 186 VAL A CA 1
ATOM 1461 C C . VAL A 1 186 ? 3.939 -13.452 2.343 1.00 70.69 186 VAL A C 1
ATOM 1463 O O . VAL A 1 186 ? 3.860 -12.543 3.172 1.00 70.69 186 VAL A O 1
ATOM 1466 N N . GLY A 1 187 ? 3.654 -13.276 1.049 1.00 84.50 187 GLY A N 1
ATOM 1467 C CA . GLY A 1 187 ? 3.067 -12.054 0.494 1.00 84.50 187 GLY A CA 1
ATOM 1468 C C . GLY A 1 187 ? 3.912 -11.363 -0.579 1.00 84.50 187 GLY A C 1
ATOM 1469 O O . GLY A 1 187 ? 4.642 -12.004 -1.325 1.00 84.50 187 GLY A O 1
ATOM 1470 N N . PHE A 1 188 ? 3.780 -10.043 -0.682 1.00 88.69 188 PHE A N 1
ATOM 1471 C CA . PHE A 1 188 ? 4.410 -9.220 -1.713 1.00 88.69 188 PHE A CA 1
ATOM 1472 C C . PHE A 1 188 ? 5.871 -8.902 -1.369 1.00 88.69 188 PHE A C 1
ATOM 1474 O O . PHE A 1 188 ? 6.152 -8.180 -0.408 1.00 88.69 188 PHE A O 1
ATOM 1481 N N . SER A 1 189 ? 6.809 -9.412 -2.166 1.00 90.62 189 SER A N 1
ATOM 1482 C CA . SER A 1 189 ? 8.229 -9.074 -2.034 1.00 90.62 189 SER A CA 1
ATOM 1483 C C . SER A 1 189 ? 8.524 -7.731 -2.703 1.00 90.62 189 SER A C 1
ATOM 1485 O O . SER A 1 189 ? 8.360 -7.591 -3.911 1.00 90.62 189 SER A O 1
ATOM 1487 N N . LEU A 1 190 ? 8.994 -6.745 -1.933 1.00 88.56 190 LEU A N 1
ATOM 1488 C CA . LEU A 1 190 ? 9.263 -5.390 -2.432 1.00 88.56 190 LEU A CA 1
ATOM 1489 C C . LEU A 1 190 ? 10.360 -5.371 -3.507 1.00 88.56 190 LEU A C 1
ATOM 1491 O O . LEU A 1 190 ? 10.183 -4.753 -4.550 1.00 88.56 190 LEU A O 1
ATOM 1495 N N . ASN A 1 191 ? 11.475 -6.066 -3.274 1.00 87.00 191 ASN A N 1
ATOM 1496 C CA . ASN A 1 191 ? 12.591 -6.105 -4.220 1.00 87.00 191 ASN A CA 1
ATOM 1497 C C . ASN A 1 191 ? 12.239 -6.947 -5.455 1.00 87.00 191 ASN A C 1
ATOM 1499 O O . ASN A 1 191 ? 12.485 -6.520 -6.576 1.00 87.00 191 ASN A O 1
ATOM 1503 N N . TYR A 1 192 ? 11.603 -8.108 -5.270 1.00 87.50 192 TYR A N 1
ATOM 1504 C CA . TYR A 1 192 ? 11.293 -8.986 -6.397 1.00 87.50 192 TYR A CA 1
ATOM 1505 C C . TYR A 1 192 ? 10.154 -8.448 -7.274 1.00 87.50 192 TYR A C 1
ATOM 1507 O O . TYR A 1 192 ? 10.194 -8.602 -8.489 1.00 87.50 192 TYR A O 1
ATOM 1515 N N . ALA A 1 193 ? 9.169 -7.751 -6.699 1.00 90.25 193 ALA A N 1
ATOM 1516 C CA . ALA A 1 193 ? 8.135 -7.077 -7.483 1.00 90.25 193 ALA A CA 1
ATOM 1517 C C . ALA A 1 193 ? 8.714 -6.013 -8.429 1.00 90.25 193 ALA A C 1
ATOM 1519 O O . ALA A 1 193 ? 8.197 -5.831 -9.528 1.00 90.25 193 ALA A O 1
ATOM 1520 N N . TYR A 1 194 ? 9.785 -5.330 -8.016 1.00 88.69 194 TYR A N 1
ATOM 1521 C CA . TYR A 1 194 ? 10.496 -4.394 -8.882 1.00 88.69 194 TYR A CA 1
ATOM 1522 C C . TYR A 1 194 ? 11.185 -5.117 -10.051 1.00 88.69 194 TYR A C 1
ATOM 1524 O O . TYR A 1 194 ? 11.064 -4.680 -11.191 1.00 88.69 194 TYR A O 1
ATOM 1532 N N . GLU A 1 195 ? 11.821 -6.267 -9.798 1.00 87.19 195 GLU A N 1
ATOM 1533 C CA . GLU A 1 195 ? 12.413 -7.105 -10.855 1.00 87.19 195 GLU A CA 1
ATOM 1534 C C . GLU A 1 195 ? 11.364 -7.623 -11.851 1.00 87.19 195 GLU A C 1
ATOM 1536 O O . GLU A 1 195 ? 11.605 -7.620 -13.056 1.00 87.19 195 GLU A O 1
ATOM 1541 N N . LEU A 1 196 ? 10.182 -8.032 -11.377 1.00 89.62 196 LEU A N 1
ATOM 1542 C CA . LEU A 1 196 ? 9.076 -8.448 -12.251 1.00 89.62 196 LEU A CA 1
ATOM 1543 C C . LEU A 1 196 ? 8.588 -7.293 -13.135 1.00 89.62 196 LEU A C 1
ATOM 1545 O O . LEU A 1 196 ? 8.359 -7.487 -14.329 1.00 89.62 196 LEU A O 1
ATOM 1549 N N . ALA A 1 197 ? 8.488 -6.083 -12.579 1.00 90.06 197 ALA A N 1
ATOM 1550 C CA . ALA A 1 197 ? 8.161 -4.895 -13.359 1.00 90.06 197 ALA A CA 1
ATOM 1551 C C . ALA A 1 197 ? 9.238 -4.603 -14.417 1.00 90.06 197 ALA A C 1
ATOM 1553 O O . ALA A 1 197 ? 8.913 -4.325 -15.569 1.00 90.06 197 ALA A O 1
ATOM 1554 N N . ALA A 1 198 ? 10.523 -4.722 -14.056 1.00 87.06 198 ALA A N 1
ATOM 1555 C CA . ALA A 1 198 ? 11.650 -4.551 -14.977 1.00 87.06 198 ALA A CA 1
ATOM 1556 C C . ALA A 1 198 ? 11.680 -5.608 -16.098 1.00 87.06 198 ALA A C 1
ATOM 1558 O O . ALA A 1 198 ? 12.204 -5.348 -17.178 1.00 87.06 198 ALA A O 1
ATOM 1559 N N . GLN A 1 199 ? 11.077 -6.778 -15.869 1.00 88.75 199 GLN A N 1
ATOM 1560 C CA . GLN A 1 199 ? 10.857 -7.821 -16.879 1.00 88.75 199 GLN A CA 1
ATOM 1561 C C . GLN A 1 199 ? 9.619 -7.568 -17.760 1.00 88.75 199 GLN A C 1
ATOM 1563 O O . GLN A 1 199 ? 9.327 -8.375 -18.643 1.00 88.75 199 GLN A O 1
ATOM 1568 N N . GLY A 1 200 ? 8.908 -6.456 -17.550 1.00 88.62 200 GLY A N 1
ATOM 1569 C CA . GLY A 1 200 ? 7.773 -6.025 -18.364 1.00 88.62 200 GLY A CA 1
ATOM 1570 C C . GLY A 1 200 ? 6.398 -6.420 -17.824 1.00 88.62 200 GLY A C 1
ATOM 1571 O O . GLY A 1 200 ? 5.415 -6.202 -18.525 1.00 88.62 200 GLY A O 1
ATOM 1572 N N . MET A 1 201 ? 6.293 -6.975 -16.609 1.00 92.12 201 MET A N 1
ATOM 1573 C CA . MET A 1 201 ? 4.979 -7.253 -16.016 1.00 92.12 201 MET A CA 1
ATOM 1574 C C . MET A 1 201 ? 4.262 -5.965 -15.616 1.00 92.12 201 MET A C 1
ATOM 1576 O O . MET A 1 201 ? 4.856 -5.075 -14.997 1.00 92.12 201 MET A O 1
ATOM 1580 N N . ASP A 1 202 ? 2.973 -5.866 -15.943 1.00 94.62 202 ASP A N 1
ATOM 1581 C CA . ASP A 1 202 ? 2.140 -4.760 -15.467 1.00 94.62 202 ASP A CA 1
ATOM 1582 C C . ASP A 1 202 ? 1.772 -4.923 -13.985 1.00 94.62 202 ASP A C 1
ATOM 1584 O O . ASP A 1 202 ? 1.928 -5.992 -13.385 1.00 94.62 202 ASP A O 1
ATOM 1588 N N . PHE A 1 203 ? 1.285 -3.852 -13.351 1.00 95.88 203 PHE A N 1
ATOM 1589 C CA . PHE A 1 203 ? 0.990 -3.898 -11.919 1.00 95.88 203 PHE A CA 1
ATOM 1590 C C . PHE A 1 203 ? -0.020 -4.996 -11.542 1.00 95.88 203 PHE A C 1
ATOM 1592 O O . PHE A 1 203 ? 0.045 -5.530 -10.435 1.00 95.88 203 PHE A O 1
ATOM 1599 N N . TYR A 1 204 ? -0.965 -5.331 -12.422 1.00 95.38 204 TYR A N 1
ATOM 1600 C CA . TYR A 1 204 ? -1.973 -6.351 -12.159 1.00 95.38 204 TYR A CA 1
ATOM 1601 C C . TYR A 1 204 ? -1.374 -7.757 -12.276 1.00 95.38 204 TYR A C 1
ATOM 1603 O O . TYR A 1 204 ? -1.631 -8.600 -11.413 1.00 95.38 204 TYR A O 1
ATOM 1611 N N . GLU A 1 205 ? -0.530 -7.999 -13.276 1.00 95.38 205 GLU A N 1
ATOM 1612 C CA . GLU A 1 205 ? 0.238 -9.237 -13.431 1.00 95.38 205 GLU A CA 1
ATOM 1613 C C . GLU A 1 205 ? 1.149 -9.491 -12.226 1.00 95.38 205 GLU A C 1
ATOM 1615 O O . GLU A 1 205 ? 1.134 -10.595 -11.675 1.00 95.38 205 GLU A O 1
ATOM 1620 N N . ILE A 1 206 ? 1.848 -8.456 -11.742 1.00 95.19 206 ILE A N 1
ATOM 1621 C CA . ILE A 1 206 ? 2.668 -8.526 -10.524 1.00 95.19 206 ILE A CA 1
ATOM 1622 C C . ILE A 1 206 ? 1.805 -8.943 -9.325 1.00 95.19 206 ILE A C 1
ATOM 1624 O O . ILE A 1 206 ? 2.166 -9.846 -8.572 1.00 95.19 206 ILE A O 1
ATOM 1628 N N . LEU A 1 207 ? 0.635 -8.327 -9.130 1.00 95.62 207 LEU A N 1
ATOM 1629 C CA . LEU A 1 207 ? -0.251 -8.682 -8.016 1.00 95.62 207 LEU A CA 1
ATOM 1630 C C . LEU A 1 207 ? -0.768 -10.125 -8.122 1.00 95.62 207 LEU A C 1
ATOM 1632 O O . LEU A 1 207 ? -0.802 -10.837 -7.117 1.00 95.62 207 LEU A O 1
ATOM 1636 N N . LYS A 1 208 ? -1.131 -10.589 -9.323 1.00 94.31 208 LYS A N 1
ATOM 1637 C CA . LYS A 1 208 ? -1.538 -11.986 -9.539 1.00 94.31 208 LYS A CA 1
ATOM 1638 C C . LYS A 1 208 ? -0.404 -12.971 -9.291 1.00 94.31 208 LYS A C 1
ATOM 1640 O O . LYS A 1 208 ? -0.675 -14.060 -8.790 1.00 94.31 208 LYS A O 1
ATOM 1645 N N . TYR A 1 209 ? 0.837 -12.599 -9.597 1.00 93.75 209 TYR A N 1
ATOM 1646 C CA . TYR A 1 209 ? 2.003 -13.425 -9.299 1.00 93.75 209 TYR A CA 1
ATOM 1647 C C . TYR A 1 209 ? 2.100 -13.729 -7.795 1.00 93.75 209 TYR A C 1
ATOM 1649 O O . TYR A 1 209 ? 2.241 -14.886 -7.408 1.00 93.75 209 TYR A O 1
ATOM 1657 N N . PHE A 1 210 ? 1.953 -12.711 -6.938 1.00 91.94 210 PHE A N 1
ATOM 1658 C CA . PHE A 1 210 ? 2.093 -12.879 -5.485 1.00 91.94 210 PHE A CA 1
ATOM 1659 C C . PHE A 1 210 ? 0.849 -13.434 -4.782 1.00 91.94 210 PHE A C 1
ATOM 1661 O O . PHE A 1 210 ? 0.978 -14.129 -3.775 1.00 91.94 210 PHE A O 1
ATOM 1668 N N . PHE A 1 211 ? -0.354 -13.118 -5.266 1.00 91.25 211 PHE A N 1
ATOM 1669 C CA . PHE A 1 211 ? -1.597 -13.417 -4.542 1.00 91.25 211 PHE A CA 1
ATOM 1670 C C . PHE A 1 211 ? -2.506 -14.440 -5.242 1.00 91.25 211 PHE A C 1
ATOM 1672 O O . PHE A 1 211 ? -3.524 -14.851 -4.677 1.00 91.25 211 PHE A O 1
ATOM 1679 N N . GLY A 1 212 ? -2.137 -14.898 -6.441 1.00 90.06 212 GLY A N 1
ATOM 1680 C CA . GLY A 1 212 ? -2.869 -15.907 -7.201 1.00 90.06 212 GLY A CA 1
ATOM 1681 C C . GLY A 1 212 ? -4.176 -15.380 -7.797 1.00 90.06 212 GLY A C 1
ATOM 1682 O O . GLY A 1 212 ? -4.211 -14.336 -8.450 1.00 90.06 212 GLY A O 1
ATOM 1683 N N . ASP A 1 213 ? -5.261 -16.136 -7.612 1.00 91.94 213 ASP A N 1
ATOM 1684 C CA . ASP A 1 213 ? -6.587 -15.785 -8.133 1.00 91.94 213 ASP A CA 1
ATOM 1685 C C . ASP A 1 213 ? -7.236 -14.665 -7.303 1.00 91.94 213 ASP A C 1
ATOM 1687 O O . ASP A 1 213 ? -7.969 -14.903 -6.336 1.00 91.94 213 ASP A O 1
ATOM 1691 N N . ILE A 1 214 ? -6.897 -13.431 -7.675 1.00 94.69 214 ILE A N 1
ATOM 1692 C CA . ILE A 1 214 ? -7.378 -12.182 -7.085 1.00 94.69 214 ILE A CA 1
ATOM 1693 C C . ILE A 1 214 ? -8.053 -11.286 -8.123 1.00 94.69 214 ILE A C 1
ATOM 1695 O O . ILE A 1 214 ? -7.806 -11.363 -9.332 1.00 94.69 214 ILE A O 1
ATOM 1699 N N . ARG A 1 215 ? -8.857 -10.346 -7.626 1.00 95.94 215 ARG A N 1
ATOM 1700 C CA . ARG A 1 215 ? -9.341 -9.194 -8.393 1.00 95.94 215 ARG A CA 1
ATOM 1701 C C . ARG A 1 215 ? -8.815 -7.904 -7.783 1.00 95.94 215 ARG A C 1
ATOM 1703 O O . ARG A 1 215 ? -8.659 -7.815 -6.567 1.00 95.94 215 ARG A O 1
ATOM 1710 N N . VAL A 1 216 ? -8.597 -6.901 -8.626 1.00 95.44 216 VAL A N 1
ATOM 1711 C CA . VAL A 1 216 ? -8.316 -5.530 -8.193 1.00 95.44 216 VAL A CA 1
ATOM 1712 C C . VAL A 1 216 ? -9.530 -4.685 -8.541 1.00 95.44 216 VAL A C 1
ATOM 1714 O O . VAL A 1 216 ? -9.833 -4.503 -9.716 1.00 95.44 216 VAL A O 1
ATOM 1717 N N . ASN A 1 217 ? -10.231 -4.205 -7.517 1.00 92.69 217 ASN A N 1
ATOM 1718 C CA . ASN A 1 217 ? -11.470 -3.447 -7.668 1.00 92.69 217 ASN A CA 1
ATOM 1719 C C . ASN A 1 217 ? -11.341 -2.094 -6.975 1.00 92.69 217 ASN A C 1
ATOM 1721 O O . ASN A 1 217 ? -10.603 -1.959 -5.998 1.00 92.69 217 ASN A O 1
ATOM 1725 N N . ILE A 1 218 ? -12.087 -1.106 -7.462 1.00 93.00 218 ILE A N 1
ATOM 1726 C CA . ILE A 1 218 ? -12.261 0.160 -6.752 1.00 93.00 218 ILE A CA 1
ATOM 1727 C C . ILE A 1 218 ? -13.186 -0.104 -5.565 1.00 93.00 218 ILE A C 1
ATOM 1729 O O . ILE A 1 218 ? -14.248 -0.696 -5.733 1.00 93.00 218 ILE A O 1
ATOM 1733 N N . TYR A 1 219 ? -12.761 0.291 -4.369 1.00 89.19 219 TYR A N 1
ATOM 1734 C CA . TYR A 1 219 ? -13.569 0.165 -3.163 1.00 89.19 219 TYR A CA 1
ATOM 1735 C C . TYR A 1 219 ? -14.760 1.131 -3.211 1.00 89.19 219 TYR A C 1
ATOM 1737 O O . TYR A 1 219 ? -14.567 2.335 -3.419 1.00 89.19 219 TYR A O 1
ATOM 1745 N N . GLU A 1 220 ? -15.966 0.604 -2.992 1.00 80.44 220 GLU A N 1
ATOM 1746 C CA . GLU A 1 220 ? -17.241 1.337 -3.055 1.00 80.44 220 GLU A CA 1
ATOM 1747 C C . GLU A 1 220 ? -17.830 1.676 -1.682 1.00 80.44 220 GLU A C 1
ATOM 1749 O O . GLU A 1 220 ? -17.769 0.877 -0.719 1.00 80.44 220 GLU A O 1
#

Radius of gyration: 20.42 Å; chains: 1; bounding box: 38×53×85 Å